Protein AF-A0A3A8FU60-F1 (afdb_monomer_lite)

Radius of gyration: 32.2 Å; chains: 1; bounding box: 63×32×120 Å

Foldseek 3Di:
DPPVVVVVVVVVVVVVVVVVVVVCVVVVVVVVVVVVVVVVVVVLLVLVLVLLVQLLVLLVVLVVLLVVQLVVLLVCCVPPNPPDPVNVVVNVVSVVVSLVVLVVSLVSLVCSCVVSVPSCPPPHPLSVVSVVLSVLSVVLSVLLVVLVVLLCCCPPVDPPDPDPNVLSNLLSVCLSHNDPVSLVVNCVNPVPDSVVSVCPHVCSNVVSSVVSSVSSVVVSCVSVVD

Organism: NCBI:txid2136182

Sequence (226 aa):
SYINDISNSTSTRTDIIYIFTAVAGISAPISVLLGLNEWKKQHFITLKIQAIDNLKKTLIEQLDLLNDFWLEDNTALLTGGVNNFDYKIKFNQRYEMLVDRFESLRNKLKNILECEGFYFGIDSQDLKDLYKYHDDTYEVIVELDKAKDNLKNFLWNDFKVVGSNKNQYYQSLYFISPNGFLFQKLKEQRGINSEELKKQKQLKIVSKIQVFYNFLNNKLNEIYVN

Structure (mmCIF, N/CA/C/O backbone):
data_AF-A0A3A8FU60-F1
#
_entry.id   AF-A0A3A8FU60-F1
#
loop_
_atom_site.group_PDB
_atom_site.id
_atom_site.type_symbol
_atom_site.label_atom_id
_atom_site.label_alt_id
_atom_site.label_comp_id
_atom_site.label_asym_id
_atom_site.label_entity_id
_atom_site.label_seq_id
_atom_site.pdbx_PDB_ins_code
_atom_site.Cartn_x
_atom_site.Cartn_y
_atom_site.Cartn_z
_atom_site.occupancy
_atom_site.B_iso_or_equiv
_atom_site.auth_seq_id
_atom_site.auth_comp_id
_atom_site.auth_asym_id
_atom_site.auth_atom_id
_atom_site.pdbx_PDB_model_num
ATOM 1 N N . SER A 1 1 ? -37.308 2.338 83.181 1.00 47.94 1 SER A N 1
ATOM 2 C CA . SER A 1 1 ? -37.376 2.790 81.775 1.00 47.94 1 SER A CA 1
ATOM 3 C C . SER A 1 1 ? -36.254 2.250 80.879 1.00 47.94 1 SER A C 1
ATOM 5 O O . SER A 1 1 ? -36.384 2.378 79.676 1.00 47.94 1 SER A O 1
ATOM 7 N N . TYR A 1 2 ? -35.214 1.571 81.389 1.00 47.34 2 TYR A N 1
ATOM 8 C CA . TYR A 1 2 ? -34.022 1.183 80.604 1.00 47.34 2 TYR A CA 1
ATOM 9 C C . TYR A 1 2 ? -34.164 0.021 79.594 1.00 47.34 2 TYR A C 1
ATOM 11 O O . TYR A 1 2 ? -33.233 -0.238 78.840 1.00 47.34 2 TYR A O 1
ATOM 19 N N . ILE A 1 3 ? -35.292 -0.698 79.566 1.00 49.75 3 ILE A N 1
ATOM 20 C CA . ILE A 1 3 ? -35.455 -1.889 78.705 1.00 49.75 3 ILE A CA 1
ATOM 21 C C . ILE A 1 3 ? -35.994 -1.522 77.307 1.00 49.75 3 ILE A C 1
ATOM 23 O O . ILE A 1 3 ? -35.702 -2.216 76.336 1.00 49.75 3 ILE A O 1
ATOM 27 N N . ASN A 1 4 ? -36.690 -0.387 77.162 1.00 48.88 4 ASN A N 1
ATOM 28 C CA . ASN A 1 4 ? -37.246 0.027 75.868 1.00 48.88 4 ASN A CA 1
ATOM 29 C C . ASN A 1 4 ? -36.189 0.621 74.915 1.00 48.88 4 ASN A C 1
ATOM 31 O O . ASN A 1 4 ? -36.282 0.400 73.708 1.00 48.88 4 ASN A O 1
ATOM 35 N N . ASP A 1 5 ? -35.142 1.273 75.429 1.00 49.06 5 ASP A N 1
ATOM 36 C CA . ASP A 1 5 ? -34.122 1.929 74.591 1.00 49.06 5 ASP A CA 1
ATOM 37 C C . ASP A 1 5 ? -33.150 0.938 73.921 1.00 49.06 5 ASP A C 1
ATOM 39 O O . ASP A 1 5 ? -32.715 1.158 72.790 1.00 49.06 5 ASP A O 1
ATOM 43 N N . ILE A 1 6 ? -32.866 -0.200 74.566 1.00 49.62 6 ILE A N 1
ATOM 44 C CA . ILE A 1 6 ? -31.964 -1.239 74.032 1.00 49.62 6 ILE A CA 1
ATOM 45 C C . ILE A 1 6 ? -32.625 -1.997 72.869 1.00 49.62 6 ILE A C 1
ATOM 47 O O . ILE A 1 6 ? -31.956 -2.334 71.887 1.00 49.62 6 ILE A O 1
ATOM 51 N N . SER A 1 7 ? -33.943 -2.226 72.950 1.00 50.47 7 SER A N 1
ATOM 52 C CA . SER A 1 7 ? -34.714 -2.904 71.896 1.00 50.47 7 SER A CA 1
ATOM 53 C C . SER A 1 7 ? -34.841 -2.054 70.624 1.00 50.47 7 SER A C 1
ATOM 55 O O . SER A 1 7 ? -34.661 -2.558 69.513 1.00 50.47 7 SER A O 1
ATOM 57 N N . ASN A 1 8 ? -35.032 -0.738 70.779 1.00 53.50 8 ASN A N 1
ATOM 58 C CA . ASN A 1 8 ? -35.093 0.196 69.657 1.00 53.50 8 ASN A CA 1
ATOM 59 C C . ASN A 1 8 ? -33.728 0.373 68.979 1.00 53.50 8 ASN A C 1
ATOM 61 O O . ASN A 1 8 ? -33.677 0.482 67.753 1.00 53.50 8 ASN A O 1
ATOM 65 N N . SER A 1 9 ? -32.618 0.352 69.732 1.00 56.88 9 SER A N 1
ATOM 66 C CA . SER A 1 9 ? -31.270 0.510 69.161 1.00 56.88 9 SER A CA 1
ATOM 67 C C . SER A 1 9 ? -30.790 -0.710 68.370 1.00 56.88 9 SER A C 1
ATOM 69 O O . SER A 1 9 ? -29.981 -0.571 67.454 1.00 56.88 9 SER A O 1
ATOM 71 N N . THR A 1 10 ? -31.241 -1.917 68.736 1.00 59.56 10 THR A N 1
ATOM 72 C CA . THR A 1 10 ? -30.922 -3.139 67.975 1.00 59.56 10 THR A CA 1
ATOM 73 C C . THR A 1 10 ? -31.746 -3.211 66.698 1.00 59.56 10 THR A C 1
ATOM 75 O O . THR A 1 10 ? -31.164 -3.413 65.639 1.00 59.56 10 THR A O 1
ATOM 78 N N . SER A 1 11 ? -33.053 -2.939 66.782 1.00 58.75 11 SER A N 1
ATOM 79 C CA . SER A 1 11 ? -33.954 -2.869 65.622 1.00 58.75 11 SER A CA 1
ATOM 80 C C . SER A 1 11 ? -33.460 -1.872 64.560 1.00 58.75 11 SER A C 1
ATOM 82 O O . SER A 1 11 ? -33.207 -2.246 63.417 1.00 58.75 11 SER A O 1
ATOM 84 N N . THR A 1 12 ? -33.156 -0.631 64.964 1.00 62.75 12 THR A N 1
ATOM 85 C CA . THR A 1 12 ? -32.626 0.396 64.044 1.00 62.75 12 THR A CA 1
ATOM 86 C C . THR A 1 12 ? -31.255 0.049 63.458 1.00 62.75 12 THR A C 1
ATOM 88 O O . THR A 1 12 ? -31.005 0.339 62.289 1.00 62.75 12 THR A O 1
ATOM 91 N N . ARG A 1 13 ? -30.354 -0.597 64.213 1.00 62.38 13 ARG A N 1
ATOM 92 C CA . ARG A 1 13 ? -29.072 -1.083 63.663 1.00 62.38 13 ARG A CA 1
ATOM 93 C C . ARG A 1 13 ? -29.273 -2.180 62.621 1.00 62.38 13 ARG A C 1
ATOM 95 O O . ARG A 1 13 ? -28.590 -2.162 61.599 1.00 62.38 13 ARG A O 1
ATOM 102 N N . THR A 1 14 ? -30.175 -3.122 62.876 1.00 69.88 14 THR A N 1
ATOM 103 C CA . THR A 1 14 ? -30.466 -4.220 61.952 1.00 69.88 14 THR A CA 1
ATOM 104 C C . THR A 1 14 ? -31.110 -3.697 60.668 1.00 69.88 14 THR A C 1
ATOM 106 O O . THR A 1 14 ? -30.662 -4.074 59.587 1.00 69.88 14 THR A O 1
ATOM 109 N N . ASP A 1 15 ? -32.046 -2.752 60.760 1.00 70.69 15 ASP A N 1
ATOM 110 C CA . ASP A 1 15 ? -32.687 -2.125 59.595 1.00 70.69 15 ASP A CA 1
ATOM 111 C C . ASP A 1 15 ? -31.692 -1.339 58.729 1.00 70.69 15 ASP A C 1
ATOM 113 O O . ASP A 1 15 ? -31.687 -1.471 57.504 1.00 70.69 15 ASP A O 1
ATOM 117 N N . ILE A 1 16 ? -30.783 -0.577 59.349 1.00 72.94 16 ILE A N 1
ATOM 118 C CA . ILE A 1 16 ? -29.730 0.153 58.627 1.00 72.94 16 ILE A CA 1
ATOM 119 C C . ILE A 1 16 ? -28.799 -0.822 57.893 1.00 72.94 16 ILE A C 1
ATOM 121 O O . ILE A 1 16 ? -28.486 -0.606 56.721 1.00 72.94 16 ILE A O 1
ATOM 125 N N . ILE A 1 17 ? -28.383 -1.915 58.545 1.00 77.00 17 ILE A N 1
ATOM 126 C CA . ILE A 1 17 ? -27.553 -2.948 57.909 1.00 77.00 17 ILE A CA 1
ATOM 127 C C . ILE A 1 17 ? -28.299 -3.574 56.727 1.00 77.00 17 ILE A C 1
ATOM 129 O O . ILE A 1 17 ? -27.710 -3.703 55.656 1.00 77.00 17 ILE A O 1
ATOM 133 N N . TYR A 1 18 ? -29.585 -3.904 56.865 1.00 76.94 18 TYR A N 1
ATOM 134 C CA . TYR A 1 18 ? -30.381 -4.450 55.761 1.00 76.94 18 TYR A CA 1
ATOM 135 C C . TYR A 1 18 ? -30.489 -3.485 54.578 1.00 76.94 18 TYR A C 1
ATOM 137 O O . TYR A 1 18 ? -30.317 -3.916 53.438 1.00 76.94 18 TYR A O 1
ATOM 145 N N . ILE A 1 19 ? -30.688 -2.187 54.829 1.00 76.69 19 ILE A N 1
ATOM 146 C CA . ILE A 1 19 ? -30.726 -1.161 53.777 1.00 76.69 19 ILE A CA 1
ATOM 147 C C . ILE A 1 19 ? -29.378 -1.088 53.047 1.00 76.69 19 ILE A C 1
ATOM 149 O O . ILE A 1 19 ? -29.347 -1.157 51.818 1.00 76.69 19 ILE A O 1
ATOM 153 N N . PHE A 1 20 ? -28.255 -1.020 53.769 1.00 76.38 20 PHE A N 1
ATOM 154 C CA . PHE A 1 20 ? -26.928 -0.993 53.141 1.00 76.38 20 PHE A CA 1
ATOM 155 C C . PHE A 1 20 ? -26.607 -2.285 52.386 1.00 76.38 20 PHE A C 1
ATOM 157 O O . PHE A 1 20 ? -26.046 -2.227 51.294 1.00 76.38 20 PHE A O 1
ATOM 164 N N . THR A 1 21 ? -26.995 -3.441 52.924 1.00 77.88 21 THR A N 1
ATOM 165 C CA . THR A 1 21 ? -26.763 -4.740 52.276 1.00 77.88 21 THR A CA 1
ATOM 166 C C . THR A 1 21 ? -27.619 -4.885 51.016 1.00 77.88 21 THR A C 1
ATOM 168 O O . THR A 1 21 ? -27.133 -5.384 50.006 1.00 77.88 21 THR A O 1
ATOM 171 N N . ALA A 1 22 ? -28.859 -4.385 51.028 1.00 75.00 22 ALA A N 1
ATOM 172 C CA . ALA A 1 22 ? -29.730 -4.351 49.855 1.00 75.00 22 ALA A CA 1
ATOM 173 C C . ALA A 1 22 ? -29.196 -3.399 48.770 1.00 75.00 22 ALA A C 1
ATOM 175 O O . ALA A 1 22 ? -29.131 -3.773 47.599 1.00 75.00 22 ALA A O 1
ATOM 176 N N . VAL A 1 23 ? -28.738 -2.200 49.148 1.00 78.38 23 VAL A N 1
ATOM 177 C CA . VAL A 1 23 ? -28.117 -1.243 48.214 1.00 78.38 23 VAL A CA 1
ATOM 178 C C . VAL A 1 23 ? -26.806 -1.801 47.645 1.00 78.38 23 VAL A C 1
ATOM 180 O O . VAL A 1 23 ? -26.575 -1.706 46.439 1.00 78.38 23 VAL A O 1
ATOM 183 N N . ALA A 1 24 ? -25.965 -2.437 48.464 1.00 71.56 24 ALA A N 1
ATOM 184 C CA . ALA A 1 24 ? -24.739 -3.104 48.016 1.00 71.56 24 ALA A CA 1
ATOM 185 C C . ALA A 1 24 ? -25.038 -4.296 47.087 1.00 71.56 24 ALA A C 1
ATOM 187 O O . ALA A 1 24 ? -24.403 -4.446 46.044 1.00 71.56 24 ALA A O 1
ATOM 188 N N . GLY A 1 25 ? -26.054 -5.097 47.420 1.00 78.00 25 GLY A N 1
ATOM 189 C CA . GLY A 1 25 ? -26.507 -6.235 46.620 1.00 78.00 25 GLY A CA 1
ATOM 190 C C . GLY A 1 25 ? -27.041 -5.845 45.240 1.00 78.00 25 GLY A C 1
ATOM 191 O O . GLY A 1 25 ? -26.881 -6.613 44.297 1.00 78.00 25 GLY A O 1
ATOM 192 N N . ILE A 1 26 ? -27.617 -4.646 45.093 1.00 77.38 26 ILE A N 1
ATOM 193 C CA . ILE A 1 26 ? -28.087 -4.112 43.802 1.00 77.38 26 ILE A CA 1
ATOM 194 C C . ILE A 1 26 ? -26.959 -3.390 43.044 1.00 77.38 26 ILE A C 1
ATOM 196 O O . ILE A 1 26 ? -26.823 -3.547 41.831 1.00 77.38 26 ILE A O 1
ATOM 200 N N . SER A 1 27 ? -26.127 -2.611 43.739 1.00 76.19 27 SER A N 1
ATOM 201 C CA . SER A 1 27 ? -25.067 -1.805 43.115 1.00 76.19 27 SER A CA 1
ATOM 202 C C . SER A 1 27 ? -23.871 -2.625 42.628 1.00 76.19 27 SER A C 1
ATOM 204 O O . SER A 1 27 ? -23.271 -2.265 41.611 1.00 76.19 27 SER A O 1
ATOM 206 N N . ALA A 1 28 ? -23.535 -3.741 43.284 1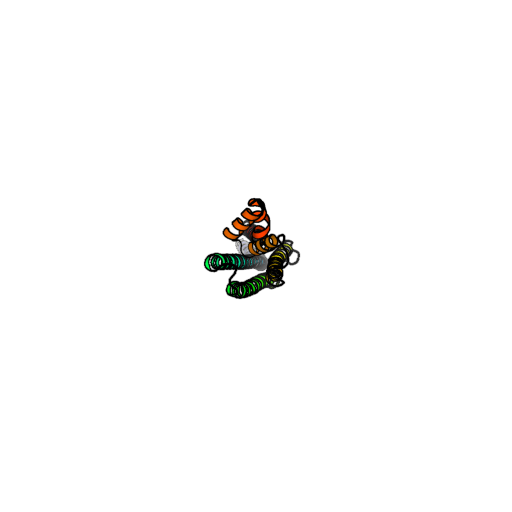.00 77.56 28 ALA A N 1
ATOM 207 C CA . ALA A 1 28 ? -22.415 -4.586 42.871 1.00 77.56 28 ALA A CA 1
ATOM 208 C C . ALA A 1 28 ? -22.629 -5.237 41.482 1.00 77.56 28 ALA A C 1
ATOM 210 O O . ALA A 1 28 ? -21.762 -5.060 40.622 1.00 77.56 28 ALA A O 1
ATOM 211 N N . PRO A 1 29 ? -23.770 -5.893 41.176 1.00 79.19 29 PRO A N 1
ATOM 212 C CA . PRO A 1 29 ? -24.048 -6.411 39.833 1.00 79.19 29 PRO A CA 1
ATOM 213 C C . PRO A 1 29 ? -24.069 -5.322 38.752 1.00 79.19 29 PRO A C 1
ATOM 215 O O . PRO A 1 29 ? -23.524 -5.523 37.668 1.00 79.19 29 PRO A O 1
ATOM 218 N N . ILE A 1 30 ? -24.646 -4.151 39.050 1.00 80.50 30 ILE A N 1
ATOM 219 C CA . ILE A 1 30 ? -24.677 -3.009 38.121 1.00 80.50 30 ILE A CA 1
ATOM 220 C C . ILE A 1 30 ? -23.253 -2.533 37.813 1.00 80.50 30 ILE A C 1
ATOM 222 O O . ILE A 1 30 ? -22.910 -2.319 36.651 1.00 80.50 30 ILE A O 1
ATOM 226 N N . SER A 1 31 ? -22.399 -2.427 38.832 1.00 79.62 31 SER A N 1
ATOM 227 C CA . SER A 1 31 ? -21.001 -2.012 38.669 1.00 79.62 31 SER A CA 1
ATOM 228 C C . SER A 1 31 ? -20.195 -3.012 37.836 1.00 79.62 31 SER A C 1
ATOM 230 O O . SER A 1 31 ? -19.410 -2.602 36.983 1.00 79.62 31 SER A O 1
ATOM 232 N N . VAL A 1 32 ? -20.428 -4.318 38.015 1.00 82.44 32 VAL A N 1
ATOM 233 C CA . VAL A 1 32 ? -19.816 -5.368 37.179 1.00 82.44 32 VAL A CA 1
ATOM 234 C C . VAL A 1 32 ? -20.258 -5.237 35.720 1.00 82.44 32 VAL A C 1
ATOM 236 O O . VAL A 1 32 ? -19.421 -5.306 34.823 1.00 82.44 32 VAL A O 1
ATOM 239 N N . LEU A 1 33 ? -21.546 -4.999 35.459 1.00 84.69 33 LEU A N 1
ATOM 240 C CA . LEU A 1 33 ? -22.057 -4.810 34.096 1.00 84.69 33 LEU A CA 1
ATOM 241 C C . LEU A 1 33 ? -21.472 -3.562 33.422 1.00 84.69 33 LEU A C 1
ATOM 243 O O . LEU A 1 33 ? -21.079 -3.625 32.256 1.00 84.69 33 LEU A O 1
ATOM 247 N N . LEU A 1 34 ? -21.371 -2.449 34.153 1.00 84.38 34 LEU A N 1
ATOM 248 C CA . LEU A 1 34 ? -20.740 -1.223 33.657 1.00 84.38 34 LEU A CA 1
ATOM 249 C C . LEU A 1 34 ? -19.248 -1.437 33.375 1.00 84.38 34 LEU A C 1
ATOM 251 O O . LEU A 1 34 ? -18.777 -1.058 32.304 1.00 84.38 34 LEU A O 1
ATOM 255 N N . GLY A 1 35 ? -18.528 -2.105 34.280 1.00 82.69 35 GLY A N 1
ATOM 256 C CA . GLY A 1 35 ? -17.115 -2.439 34.097 1.00 82.69 35 GLY A CA 1
ATOM 257 C C . GLY A 1 35 ? -16.873 -3.348 32.890 1.00 82.69 35 GLY A C 1
ATOM 258 O O . GLY A 1 35 ? -15.970 -3.090 32.098 1.00 82.69 35 GLY A O 1
ATOM 259 N N . LEU A 1 36 ? -17.719 -4.364 32.688 1.00 84.00 36 LEU A N 1
ATOM 260 C CA . LEU A 1 36 ? -17.657 -5.232 31.507 1.00 84.00 36 LEU A CA 1
ATOM 261 C C . LEU A 1 36 ? -17.939 -4.466 30.211 1.00 84.00 36 LEU A C 1
ATOM 263 O O . LEU A 1 36 ? -17.298 -4.731 29.194 1.00 84.00 36 LEU A O 1
ATOM 267 N N . ASN A 1 37 ? -18.892 -3.533 30.229 1.00 84.94 37 ASN A N 1
ATOM 268 C CA . ASN A 1 37 ? -19.194 -2.701 29.068 1.00 84.94 37 ASN A CA 1
ATOM 269 C C . ASN A 1 37 ? -18.011 -1.791 28.711 1.00 84.94 37 ASN A C 1
ATOM 271 O O . ASN A 1 37 ? -17.629 -1.701 27.546 1.00 84.94 37 ASN A O 1
ATOM 275 N N . GLU A 1 38 ? -17.400 -1.159 29.709 1.00 85.06 38 GLU A N 1
ATOM 276 C CA . GLU A 1 38 ? -16.270 -0.258 29.496 1.00 85.06 38 GLU A CA 1
ATOM 277 C C . GLU A 1 38 ? -15.015 -1.012 29.040 1.00 85.06 38 GLU A C 1
ATOM 279 O O . GLU A 1 38 ? -14.364 -0.605 28.078 1.00 85.06 38 GLU A O 1
ATOM 284 N N . TRP A 1 39 ? -14.746 -2.181 29.632 1.00 85.50 39 TRP A N 1
ATOM 285 C CA . TRP A 1 39 ? -13.681 -3.076 29.178 1.00 85.50 39 TRP A CA 1
ATOM 286 C C . TRP A 1 39 ? -13.869 -3.493 27.716 1.00 85.50 39 TRP A C 1
ATOM 288 O O . TRP A 1 39 ? -12.924 -3.429 26.929 1.00 85.50 39 TRP A O 1
ATOM 298 N N . LYS A 1 40 ? -15.097 -3.862 27.321 1.00 85.25 40 LYS A N 1
ATOM 299 C CA . LYS A 1 40 ? -15.402 -4.193 25.923 1.00 85.25 40 LYS A CA 1
ATOM 300 C C . LYS A 1 40 ? -15.074 -3.023 25.000 1.00 85.25 40 LYS A C 1
ATOM 302 O O . LYS A 1 40 ? -14.364 -3.226 24.021 1.00 85.25 40 LYS A O 1
ATOM 307 N N . LYS A 1 41 ? -15.534 -1.807 25.311 1.00 85.56 41 LYS A N 1
ATOM 308 C CA . LYS A 1 41 ? -15.245 -0.617 24.489 1.00 85.56 41 LYS A CA 1
ATOM 309 C C . LYS A 1 41 ? -13.744 -0.369 24.343 1.00 85.56 41 LYS A C 1
ATOM 311 O O . LYS A 1 41 ? -13.270 -0.194 23.224 1.00 85.56 41 LYS A O 1
ATOM 316 N N . GLN A 1 42 ? -12.996 -0.410 25.445 1.00 85.25 42 GLN A N 1
ATOM 317 C CA . GLN A 1 42 ? -11.541 -0.225 25.431 1.00 85.25 42 GLN A CA 1
ATOM 318 C C . GLN A 1 42 ? -10.837 -1.287 24.580 1.00 85.25 42 GLN A C 1
ATOM 320 O O . GLN A 1 42 ? -9.922 -0.974 23.815 1.00 85.25 42 GLN A O 1
ATOM 325 N N . HIS A 1 43 ? -11.290 -2.538 24.666 1.00 86.81 43 HIS A N 1
ATOM 326 C CA . HIS A 1 43 ? -10.757 -3.624 23.853 1.00 86.81 43 HIS A CA 1
ATOM 327 C C . HIS A 1 43 ? -11.016 -3.396 22.355 1.00 86.81 43 HIS A C 1
ATOM 329 O O . HIS A 1 43 ? -10.085 -3.494 21.558 1.00 86.81 43 HIS A O 1
ATOM 335 N N . PHE A 1 44 ? -12.237 -3.001 21.976 1.00 85.50 44 PHE A N 1
ATOM 336 C CA . PHE A 1 44 ? -12.580 -2.654 20.590 1.00 85.50 44 PHE A CA 1
ATOM 337 C C . PHE A 1 44 ? -11.733 -1.496 20.046 1.00 85.50 44 PHE A C 1
ATOM 339 O O . PHE A 1 44 ? -11.221 -1.584 18.931 1.00 85.50 44 PHE A O 1
ATOM 346 N N . ILE A 1 45 ? -11.540 -0.437 20.838 1.00 86.44 45 ILE A N 1
ATOM 347 C CA . ILE A 1 45 ? -10.694 0.707 20.465 1.00 86.44 45 ILE A CA 1
ATOM 348 C C . ILE A 1 45 ? -9.249 0.253 20.235 1.00 86.44 45 ILE A C 1
ATOM 350 O O . ILE A 1 45 ? -8.647 0.592 19.218 1.00 86.44 45 ILE A O 1
ATOM 354 N N . THR A 1 46 ? -8.713 -0.567 21.141 1.00 88.38 46 THR A N 1
ATOM 355 C CA . THR A 1 46 ? -7.344 -1.092 21.041 1.00 88.38 46 THR A CA 1
ATOM 356 C C . THR A 1 46 ? -7.144 -1.891 19.754 1.00 88.38 46 THR A C 1
ATOM 358 O O . THR A 1 46 ? -6.146 -1.710 19.058 1.00 88.38 46 THR A O 1
ATOM 361 N N . LEU A 1 47 ? -8.105 -2.745 19.404 1.00 89.31 47 LEU A N 1
ATOM 362 C CA . LEU A 1 47 ? -8.040 -3.557 18.190 1.00 89.31 47 LEU A CA 1
ATOM 363 C C . LEU A 1 47 ? -8.178 -2.708 16.919 1.00 89.31 47 LEU A C 1
ATOM 365 O O . LEU A 1 47 ? -7.460 -2.947 15.950 1.00 89.31 47 LEU A O 1
ATOM 369 N N . LYS A 1 48 ? -9.016 -1.661 16.937 1.00 89.44 48 LYS A N 1
ATOM 370 C CA . LYS A 1 48 ? -9.110 -0.691 15.831 1.00 89.44 48 LYS A CA 1
ATOM 371 C C . LYS A 1 48 ? -7.773 0.023 15.595 1.00 89.44 48 LYS A C 1
ATOM 373 O O . LYS A 1 48 ? -7.348 0.150 14.450 1.00 89.44 48 LYS A O 1
ATOM 378 N N . ILE A 1 49 ? -7.096 0.452 16.663 1.00 90.00 49 ILE A N 1
ATOM 379 C CA . ILE A 1 49 ? -5.761 1.069 16.583 1.00 90.00 49 ILE A CA 1
ATOM 380 C C . ILE A 1 49 ? -4.758 0.092 15.957 1.00 90.00 49 ILE A C 1
ATOM 382 O O . ILE A 1 49 ? -4.067 0.453 15.005 1.00 90.00 49 ILE A O 1
ATOM 386 N N . GLN A 1 50 ? -4.719 -1.153 16.442 1.00 91.06 50 GLN A N 1
ATOM 387 C CA . GLN A 1 50 ? -3.817 -2.185 15.920 1.00 91.06 50 GLN A CA 1
ATOM 388 C C . GLN A 1 50 ? -4.041 -2.451 14.425 1.00 91.06 50 GLN A C 1
ATOM 390 O O . GLN A 1 50 ? -3.072 -2.510 13.666 1.00 91.06 50 GLN A O 1
ATOM 395 N N . ALA A 1 51 ? -5.300 -2.544 13.990 1.00 91.31 51 ALA A N 1
ATOM 396 C CA . ALA A 1 51 ? -5.642 -2.725 12.582 1.00 91.31 51 ALA A CA 1
ATOM 397 C C . ALA A 1 51 ? -5.146 -1.548 11.723 1.00 91.31 51 ALA A C 1
ATOM 399 O O . ALA A 1 51 ? -4.521 -1.757 10.681 1.00 91.31 51 ALA A O 1
ATOM 400 N N . ILE A 1 52 ? -5.353 -0.303 12.173 1.00 92.00 52 ILE A N 1
ATOM 401 C CA . ILE A 1 52 ? -4.874 0.887 11.453 1.00 92.00 52 ILE A CA 1
ATOM 402 C C . ILE A 1 52 ? -3.340 0.907 11.360 1.00 92.00 52 ILE A C 1
ATOM 404 O O . ILE A 1 52 ? -2.792 1.197 10.293 1.00 92.00 52 ILE A O 1
ATOM 408 N N . ASP A 1 53 ? -2.632 0.558 12.433 1.00 92.50 53 ASP A N 1
ATOM 409 C CA . ASP A 1 53 ? -1.168 0.486 12.418 1.00 92.50 53 ASP A CA 1
ATOM 410 C C . ASP A 1 53 ? -0.641 -0.605 11.474 1.00 92.50 53 ASP A C 1
ATOM 412 O O . ASP A 1 53 ? 0.351 -0.389 10.771 1.00 92.50 53 ASP A O 1
ATOM 416 N N . ASN A 1 54 ? -1.314 -1.755 11.396 1.00 92.81 54 ASN A N 1
ATOM 417 C CA . ASN A 1 54 ? -0.964 -2.821 10.454 1.00 92.81 54 ASN A CA 1
ATOM 418 C C . ASN A 1 54 ? -1.181 -2.393 8.992 1.00 92.81 54 ASN A C 1
ATOM 420 O O . ASN A 1 54 ? -0.324 -2.659 8.139 1.00 92.81 54 ASN A O 1
ATOM 424 N N . LEU A 1 55 ? -2.273 -1.673 8.701 1.00 93.88 55 LEU A N 1
ATOM 425 C CA . LEU A 1 55 ? -2.508 -1.075 7.380 1.00 93.88 55 LEU A CA 1
ATOM 426 C C . LEU A 1 55 ? -1.389 -0.087 7.024 1.00 93.88 55 LEU A C 1
ATOM 428 O O . LEU A 1 55 ? -0.823 -0.164 5.933 1.00 93.88 55 LEU A O 1
ATOM 432 N N . LYS A 1 56 ? -1.004 0.789 7.961 1.00 93.12 56 LYS A N 1
ATOM 433 C CA . LYS A 1 56 ? 0.088 1.757 7.760 1.00 93.12 56 LYS A CA 1
ATOM 434 C C . LYS A 1 56 ? 1.416 1.080 7.448 1.00 93.12 56 LYS A C 1
ATOM 436 O O . LYS A 1 56 ? 2.076 1.478 6.494 1.00 93.12 56 LYS A O 1
ATOM 441 N N . LYS A 1 57 ? 1.802 0.060 8.221 1.00 94.44 57 LYS A N 1
ATOM 442 C CA . LYS A 1 57 ? 3.038 -0.703 7.973 1.00 94.44 57 LYS A CA 1
ATOM 443 C C . LYS A 1 57 ? 3.043 -1.315 6.575 1.00 94.44 57 LYS A C 1
ATOM 445 O O . LYS A 1 57 ? 4.017 -1.164 5.850 1.00 94.44 57 LYS A O 1
ATOM 450 N N . THR A 1 58 ? 1.927 -1.919 6.174 1.00 94.62 58 THR A N 1
ATOM 451 C CA . THR A 1 58 ? 1.798 -2.543 4.851 1.00 94.62 58 THR A CA 1
ATOM 452 C C . THR A 1 58 ? 1.900 -1.516 3.713 1.00 94.62 58 THR A C 1
ATOM 454 O O . THR A 1 58 ? 2.523 -1.794 2.692 1.00 94.62 58 THR A O 1
ATOM 457 N N . LEU A 1 59 ? 1.345 -0.309 3.884 1.00 92.75 59 LEU A N 1
ATOM 458 C CA . LEU A 1 59 ? 1.493 0.782 2.908 1.00 92.75 59 LEU A CA 1
ATOM 459 C C . LEU A 1 59 ? 2.930 1.313 2.822 1.00 92.75 59 LEU A C 1
ATOM 461 O O . LEU A 1 59 ? 3.391 1.650 1.733 1.00 92.75 59 LEU A O 1
ATOM 465 N N . ILE A 1 60 ? 3.642 1.380 3.949 1.00 91.44 60 ILE A N 1
ATOM 466 C CA . ILE A 1 60 ? 5.064 1.752 3.965 1.00 91.44 60 ILE A CA 1
ATOM 467 C C . ILE A 1 60 ? 5.885 0.692 3.220 1.00 91.44 60 ILE A C 1
ATOM 469 O O . ILE A 1 60 ? 6.659 1.053 2.341 1.00 91.44 60 ILE A O 1
ATOM 473 N N . GLU A 1 61 ? 5.636 -0.601 3.465 1.00 94.25 61 GLU A N 1
ATOM 474 C CA . GLU A 1 61 ? 6.277 -1.698 2.719 1.00 94.25 61 GLU A CA 1
ATOM 475 C C . GLU A 1 61 ? 6.042 -1.580 1.199 1.00 94.25 61 GLU A C 1
ATOM 477 O O . GLU A 1 61 ? 6.953 -1.831 0.412 1.00 94.25 61 GLU A O 1
ATOM 482 N N . GLN A 1 62 ? 4.841 -1.171 0.767 1.00 91.25 62 GLN A N 1
ATOM 483 C CA . GLN A 1 62 ? 4.546 -0.931 -0.653 1.00 91.25 62 GLN A CA 1
ATOM 484 C C . GLN A 1 62 ? 5.361 0.232 -1.230 1.00 91.25 62 GLN A C 1
ATOM 486 O O . GLN A 1 62 ? 5.840 0.146 -2.363 1.00 91.25 62 GLN A O 1
ATOM 491 N N . LEU A 1 63 ? 5.507 1.321 -0.473 1.00 88.88 63 LEU A N 1
ATOM 492 C CA . LEU A 1 63 ? 6.272 2.490 -0.898 1.00 88.88 63 LEU A CA 1
ATOM 493 C C . LEU A 1 63 ? 7.771 2.179 -0.988 1.00 88.88 63 LEU A C 1
ATOM 495 O O . LEU A 1 63 ? 8.407 2.539 -1.979 1.00 88.88 63 LEU A O 1
ATOM 499 N N . ASP A 1 64 ? 8.316 1.487 0.010 1.00 90.12 64 ASP A N 1
ATOM 500 C CA . ASP A 1 64 ? 9.725 1.089 0.046 1.00 90.12 64 ASP A CA 1
ATOM 501 C C . ASP A 1 64 ? 10.056 0.148 -1.115 1.00 90.12 64 ASP A C 1
ATOM 503 O O . ASP A 1 64 ? 11.024 0.378 -1.837 1.00 90.12 64 ASP A O 1
ATOM 507 N N . LEU A 1 65 ? 9.182 -0.824 -1.395 1.00 90.88 65 LEU A N 1
ATOM 508 C CA . LEU A 1 65 ? 9.329 -1.727 -2.536 1.00 90.88 65 LEU A CA 1
ATOM 509 C C . LEU A 1 65 ? 9.393 -0.975 -3.882 1.00 90.88 65 LEU A C 1
ATOM 511 O O . LEU A 1 65 ? 10.198 -1.326 -4.748 1.00 90.88 65 LEU A O 1
ATOM 515 N N . LEU A 1 66 ? 8.559 0.055 -4.070 1.00 87.88 66 LEU A N 1
ATOM 516 C CA . LEU A 1 66 ? 8.599 0.895 -5.274 1.00 87.88 66 LEU A CA 1
ATOM 517 C C . LEU A 1 66 ? 9.896 1.711 -5.355 1.00 87.88 66 LEU A C 1
ATOM 519 O O . LEU A 1 66 ? 10.496 1.803 -6.427 1.00 87.88 66 LEU A O 1
ATOM 523 N N . ASN A 1 67 ? 10.335 2.287 -4.234 1.00 85.12 67 ASN A N 1
ATOM 524 C CA . ASN A 1 67 ? 11.564 3.076 -4.168 1.00 85.12 67 ASN A CA 1
ATOM 525 C C . ASN A 1 67 ? 12.804 2.231 -4.480 1.00 85.12 67 ASN A C 1
ATOM 527 O O . ASN A 1 67 ? 13.643 2.664 -5.274 1.00 85.12 67 ASN A O 1
ATOM 531 N N . ASP A 1 68 ? 12.895 1.030 -3.907 1.00 86.50 68 ASP A N 1
ATOM 532 C CA . ASP A 1 68 ? 13.990 0.087 -4.149 1.00 86.50 68 ASP A CA 1
ATOM 533 C C . ASP A 1 68 ? 14.054 -0.297 -5.627 1.00 86.50 68 ASP A C 1
ATOM 535 O O . ASP A 1 68 ? 15.110 -0.195 -6.258 1.00 86.50 68 ASP A O 1
ATOM 539 N N . PHE A 1 69 ? 12.906 -0.642 -6.218 1.00 86.88 69 PHE A N 1
ATOM 540 C CA . PHE A 1 69 ? 12.829 -0.962 -7.639 1.00 86.88 69 PHE A CA 1
ATOM 541 C C . PHE A 1 69 ? 13.295 0.208 -8.520 1.00 86.88 69 PHE A C 1
ATOM 543 O O . PHE A 1 69 ? 14.088 0.012 -9.444 1.00 86.88 69 PHE A O 1
ATOM 550 N N . TRP A 1 70 ? 12.847 1.434 -8.229 1.00 83.31 70 TRP A N 1
ATOM 551 C CA . TRP A 1 70 ? 13.281 2.627 -8.964 1.00 83.31 70 TRP A CA 1
ATOM 552 C C . TRP A 1 70 ? 14.778 2.886 -8.825 1.00 83.31 70 TRP A C 1
ATOM 554 O O . TRP A 1 70 ? 15.428 3.266 -9.800 1.00 83.31 70 TRP A O 1
ATOM 564 N N . LEU A 1 71 ? 15.341 2.694 -7.634 1.00 78.31 71 LEU A N 1
ATOM 565 C CA . LEU A 1 71 ? 16.763 2.898 -7.382 1.00 78.31 71 LEU A CA 1
ATOM 566 C C . LEU A 1 71 ? 17.621 1.865 -8.126 1.00 78.31 71 LEU A C 1
ATOM 568 O O . LEU A 1 71 ? 18.596 2.232 -8.794 1.00 78.31 71 LEU A O 1
ATOM 572 N N . GLU A 1 72 ? 17.240 0.590 -8.065 1.00 76.69 72 GLU A N 1
ATOM 573 C CA . GLU A 1 72 ? 17.911 -0.489 -8.791 1.00 76.69 72 GLU A CA 1
ATOM 574 C C . GLU A 1 72 ? 17.844 -0.289 -10.308 1.00 76.69 72 GLU A C 1
ATOM 576 O O . GLU A 1 72 ? 18.865 -0.404 -10.998 1.00 76.69 72 GLU A O 1
ATOM 581 N N . ASP A 1 73 ? 16.668 0.044 -10.845 1.00 76.56 73 ASP A N 1
ATOM 582 C CA . ASP A 1 73 ? 16.509 0.197 -12.289 1.00 76.56 73 ASP A CA 1
ATOM 583 C C . ASP A 1 73 ? 17.224 1.448 -12.815 1.00 76.56 73 ASP A C 1
ATOM 585 O O . ASP A 1 73 ? 17.914 1.390 -13.839 1.00 76.56 73 ASP A O 1
ATOM 589 N N . ASN A 1 74 ? 17.199 2.546 -12.053 1.00 70.06 74 ASN A N 1
ATOM 590 C CA . ASN A 1 74 ? 18.002 3.732 -12.343 1.00 70.06 74 ASN A CA 1
ATOM 591 C C . ASN A 1 74 ? 19.502 3.423 -12.377 1.00 70.06 74 ASN A C 1
ATOM 593 O O . ASN A 1 74 ? 20.208 3.903 -13.267 1.00 70.06 74 ASN A O 1
ATOM 597 N N . THR A 1 75 ? 19.983 2.597 -11.449 1.00 67.25 75 THR A N 1
ATOM 598 C CA . THR A 1 75 ? 21.386 2.171 -11.403 1.00 67.25 75 THR A CA 1
ATOM 599 C C . THR A 1 75 ? 21.739 1.317 -12.622 1.00 67.25 75 THR A C 1
ATOM 601 O O . THR A 1 75 ? 22.774 1.535 -13.256 1.00 67.25 75 THR A O 1
ATOM 604 N N . ALA A 1 76 ? 20.861 0.391 -13.013 1.00 71.50 76 ALA A N 1
ATOM 605 C CA . ALA A 1 76 ? 21.049 -0.451 -14.195 1.00 71.50 76 ALA A CA 1
ATOM 606 C C . ALA A 1 76 ? 21.077 0.370 -15.501 1.00 71.50 76 ALA A C 1
ATOM 608 O O . ALA A 1 76 ? 21.923 0.134 -16.369 1.00 71.50 76 ALA A O 1
ATOM 609 N N . LEU A 1 77 ? 20.204 1.374 -15.623 1.00 67.56 77 LEU A N 1
ATOM 610 C CA . LEU A 1 77 ? 20.164 2.284 -16.772 1.00 67.56 77 LEU A CA 1
ATOM 611 C C . LEU A 1 77 ? 21.447 3.113 -16.913 1.00 67.56 77 LEU A C 1
ATOM 613 O O . LEU A 1 77 ? 21.932 3.295 -18.031 1.00 67.56 77 LEU A O 1
ATOM 617 N N . LEU A 1 78 ? 22.002 3.592 -15.795 1.00 63.81 78 LEU A N 1
ATOM 618 C CA . LEU A 1 78 ? 23.228 4.397 -15.768 1.00 63.81 78 LEU A CA 1
ATOM 619 C C . LEU A 1 78 ? 24.495 3.576 -16.054 1.00 63.81 78 LEU A C 1
ATOM 621 O O . LEU A 1 78 ? 25.456 4.114 -16.597 1.00 63.81 78 LEU A O 1
ATOM 625 N N . THR A 1 79 ? 24.505 2.289 -15.696 1.00 63.66 79 THR A N 1
ATOM 626 C CA . THR A 1 79 ? 25.704 1.433 -15.759 1.00 63.66 79 THR A CA 1
ATOM 627 C C . THR A 1 79 ? 25.829 0.609 -17.042 1.00 63.66 79 THR A C 1
ATOM 629 O O . THR A 1 79 ? 26.948 0.287 -17.431 1.00 63.66 79 THR A O 1
ATOM 632 N N . GLY A 1 80 ? 24.723 0.266 -17.715 1.00 59.41 80 GLY A N 1
ATOM 633 C CA . GLY A 1 80 ? 24.744 -0.701 -18.828 1.00 59.41 80 GLY A CA 1
ATOM 634 C C . GLY A 1 80 ? 24.065 -0.272 -20.130 1.00 59.41 80 GLY A C 1
ATOM 635 O O . GLY A 1 80 ? 24.237 -0.948 -21.142 1.00 59.41 80 GLY A O 1
ATOM 636 N N . GLY A 1 81 ? 23.325 0.842 -20.133 1.00 55.25 81 GLY A N 1
ATOM 637 C CA . GLY A 1 81 ? 22.628 1.356 -21.312 1.00 55.25 81 GLY A CA 1
ATOM 638 C C . GLY A 1 81 ? 21.417 0.518 -21.763 1.00 55.25 81 GLY A C 1
ATOM 639 O O . GLY A 1 81 ? 21.413 -0.709 -21.762 1.00 55.25 81 GLY A O 1
ATOM 640 N N . VAL A 1 82 ? 20.379 1.214 -22.234 1.00 54.47 82 VAL A N 1
ATOM 641 C CA . VAL A 1 82 ? 19.083 0.673 -22.708 1.00 54.47 82 VAL A CA 1
ATOM 642 C C . VAL A 1 82 ? 19.215 -0.345 -23.861 1.00 54.47 82 VAL A C 1
ATOM 644 O O . VAL A 1 82 ? 18.299 -1.120 -24.116 1.00 54.47 82 VAL A O 1
ATOM 647 N N . ASN A 1 83 ? 20.356 -0.363 -24.557 1.00 54.09 83 ASN A N 1
ATOM 648 C CA . ASN A 1 83 ? 20.575 -1.159 -25.769 1.00 54.09 83 ASN A CA 1
ATOM 649 C C . ASN A 1 83 ? 21.120 -2.573 -25.509 1.00 54.09 83 ASN A C 1
ATOM 651 O O . ASN A 1 83 ? 21.374 -3.306 -26.464 1.00 54.09 83 ASN A O 1
ATOM 655 N N . ASN A 1 84 ? 21.323 -2.967 -24.250 1.00 61.00 84 ASN A N 1
ATOM 656 C CA . ASN A 1 84 ? 21.774 -4.316 -23.935 1.00 61.00 84 ASN A CA 1
ATOM 657 C C . ASN A 1 84 ? 20.574 -5.283 -23.876 1.00 61.00 84 ASN A C 1
ATOM 659 O O . ASN A 1 84 ? 19.643 -5.081 -23.097 1.00 61.00 84 ASN A O 1
ATOM 663 N N . PHE A 1 85 ? 20.602 -6.355 -24.674 1.00 60.81 85 PHE A N 1
ATOM 664 C CA . PHE A 1 85 ? 19.599 -7.430 -24.644 1.00 60.81 85 PHE A CA 1
ATOM 665 C C . PHE A 1 85 ? 19.414 -8.010 -23.227 1.00 60.81 85 PHE A C 1
ATOM 667 O O . PHE A 1 85 ? 18.289 -8.317 -22.821 1.00 60.81 85 PHE A O 1
ATOM 674 N N . ASP A 1 86 ? 20.486 -8.040 -22.430 1.00 68.38 86 ASP A N 1
ATOM 675 C CA . ASP A 1 86 ? 20.451 -8.473 -21.030 1.00 68.38 86 ASP A CA 1
ATOM 676 C C . ASP A 1 86 ? 19.650 -7.534 -20.125 1.00 68.38 86 ASP A C 1
ATOM 678 O O . ASP A 1 86 ? 19.016 -7.994 -19.172 1.00 68.38 86 ASP A O 1
ATOM 682 N N . TYR A 1 87 ? 19.647 -6.225 -20.404 1.00 69.56 87 TYR A N 1
ATOM 683 C CA . TYR A 1 87 ? 18.878 -5.263 -19.611 1.00 69.56 87 TYR A CA 1
ATOM 684 C C . TYR A 1 87 ? 17.382 -5.552 -19.729 1.00 69.56 87 TYR A C 1
ATOM 686 O O . TYR A 1 87 ? 16.685 -5.567 -18.719 1.00 69.56 87 TYR A O 1
ATOM 694 N N . LYS A 1 88 ? 16.895 -5.891 -20.928 1.00 69.94 88 LYS A N 1
ATOM 695 C CA . LYS A 1 88 ? 15.486 -6.246 -21.138 1.00 69.94 88 LYS A CA 1
ATOM 696 C C . LYS A 1 88 ? 15.068 -7.474 -20.329 1.00 69.94 88 LYS A C 1
ATOM 698 O O . LYS A 1 88 ? 14.013 -7.458 -19.695 1.00 69.94 88 LYS A O 1
ATOM 703 N N . ILE A 1 89 ? 15.853 -8.550 -20.382 1.00 74.62 89 ILE A N 1
ATOM 704 C CA . ILE A 1 89 ? 15.521 -9.790 -19.665 1.00 74.62 89 ILE A CA 1
ATOM 705 C C . ILE A 1 89 ? 15.484 -9.517 -18.159 1.00 74.62 89 ILE A C 1
ATOM 707 O O . ILE A 1 89 ? 14.501 -9.862 -17.501 1.00 74.62 89 ILE A O 1
ATOM 711 N N . LYS A 1 90 ? 16.503 -8.824 -17.639 1.00 78.25 90 LYS A N 1
ATOM 712 C CA . LYS A 1 90 ? 16.602 -8.475 -16.217 1.00 78.25 90 LYS A CA 1
ATOM 713 C C . LYS A 1 90 ? 15.499 -7.514 -15.770 1.00 78.25 90 LYS A C 1
ATOM 715 O O . LYS A 1 90 ? 14.927 -7.724 -14.707 1.00 78.25 90 LYS A O 1
ATOM 720 N N . PHE A 1 91 ? 15.163 -6.507 -16.577 1.00 80.31 91 PHE A N 1
ATOM 721 C CA . PHE A 1 91 ? 14.062 -5.582 -16.298 1.00 80.31 91 PHE A CA 1
ATOM 722 C C . PHE A 1 91 ? 12.735 -6.328 -16.170 1.00 80.31 91 PHE A C 1
ATOM 724 O O . PHE A 1 91 ? 12.048 -6.168 -15.168 1.00 80.31 91 PHE A O 1
ATOM 731 N N . ASN A 1 92 ? 12.403 -7.185 -17.144 1.00 80.19 92 ASN A N 1
ATOM 732 C CA . ASN A 1 92 ? 11.159 -7.952 -17.101 1.00 80.19 92 ASN A CA 1
ATOM 733 C C . ASN A 1 92 ? 11.094 -8.829 -15.847 1.00 80.19 92 ASN A C 1
ATOM 735 O O . ASN A 1 92 ? 10.091 -8.788 -15.151 1.00 80.19 92 ASN A O 1
ATOM 739 N N . GLN A 1 93 ? 12.161 -9.569 -15.531 1.00 84.00 93 GLN A N 1
ATOM 740 C CA . GLN A 1 93 ? 12.206 -10.416 -14.334 1.00 84.00 93 GLN A CA 1
ATOM 741 C C . GLN A 1 93 ? 11.989 -9.611 -13.048 1.00 84.00 93 GLN A C 1
ATOM 743 O O . GLN A 1 93 ? 11.134 -9.969 -12.242 1.00 84.00 93 GLN A O 1
ATOM 748 N N . ARG A 1 94 ? 12.719 -8.501 -12.874 1.00 84.88 94 ARG A N 1
ATOM 749 C CA . ARG A 1 94 ? 12.559 -7.626 -11.703 1.00 84.88 94 ARG A CA 1
ATOM 750 C C . ARG A 1 94 ? 11.159 -7.025 -11.625 1.00 84.88 94 ARG A C 1
ATOM 752 O O . ARG A 1 94 ? 10.608 -6.925 -10.537 1.00 84.88 94 ARG A O 1
ATOM 759 N N . TYR A 1 95 ? 10.592 -6.631 -12.762 1.00 87.00 95 TYR A N 1
ATOM 760 C CA . TYR A 1 95 ? 9.254 -6.060 -12.811 1.00 87.00 95 TYR A CA 1
ATOM 761 C C . TYR A 1 95 ? 8.184 -7.086 -12.412 1.00 87.00 95 TYR A C 1
ATOM 763 O O . TYR A 1 95 ? 7.311 -6.747 -11.621 1.00 87.00 95 TYR A O 1
ATOM 771 N N . GLU A 1 96 ? 8.235 -8.327 -12.920 1.00 88.69 96 GLU A N 1
ATOM 772 C CA . GLU A 1 96 ? 7.265 -9.356 -12.494 1.00 88.69 96 GLU A CA 1
ATOM 773 C C . GLU A 1 96 ? 7.357 -9.565 -10.973 1.00 88.69 96 GLU A C 1
ATOM 775 O O . GLU A 1 96 ? 6.346 -9.551 -10.278 1.00 88.69 96 GLU A O 1
ATOM 780 N N . MET A 1 97 ? 8.580 -9.631 -10.430 1.00 89.56 97 MET A N 1
ATOM 781 C CA . MET A 1 97 ? 8.791 -9.739 -8.983 1.00 89.56 97 MET A CA 1
ATOM 782 C C . MET A 1 97 ? 8.239 -8.540 -8.200 1.00 89.56 97 MET A C 1
ATOM 784 O O . MET A 1 97 ? 7.741 -8.723 -7.088 1.00 89.56 97 MET A O 1
ATOM 788 N N . LEU A 1 98 ? 8.344 -7.323 -8.745 1.00 90.44 98 LEU A N 1
ATOM 789 C CA . LEU A 1 98 ? 7.755 -6.122 -8.153 1.00 90.44 98 LEU A CA 1
ATOM 790 C C . LEU A 1 98 ? 6.233 -6.260 -8.066 1.00 90.44 98 LEU A C 1
ATOM 792 O O . LEU A 1 98 ? 5.677 -6.074 -6.985 1.00 90.44 98 LEU A O 1
ATOM 796 N N . VAL A 1 99 ? 5.577 -6.587 -9.182 1.00 89.81 99 VAL A N 1
ATOM 797 C CA . VAL A 1 99 ? 4.112 -6.697 -9.253 1.00 89.81 99 VAL A CA 1
ATOM 798 C C . VAL A 1 99 ? 3.598 -7.787 -8.323 1.00 89.81 99 VAL A C 1
ATOM 800 O O . VAL A 1 99 ? 2.704 -7.518 -7.521 1.00 89.81 99 VAL A O 1
ATOM 803 N N . ASP A 1 100 ? 4.216 -8.969 -8.340 1.00 92.69 100 ASP A N 1
ATOM 804 C CA . ASP A 1 100 ? 3.834 -10.084 -7.469 1.00 92.69 100 ASP A CA 1
ATOM 805 C C . ASP A 1 100 ? 3.934 -9.704 -5.985 1.00 92.69 100 ASP A C 1
ATOM 807 O O . ASP A 1 100 ? 3.027 -9.964 -5.186 1.00 92.69 100 ASP A O 1
ATOM 811 N N . ARG A 1 101 ? 5.032 -9.042 -5.595 1.00 94.56 101 ARG A N 1
ATOM 812 C CA . ARG A 1 101 ? 5.219 -8.577 -4.215 1.00 94.56 101 ARG A CA 1
ATOM 813 C C . ARG A 1 101 ? 4.226 -7.480 -3.849 1.00 94.56 101 ARG A C 1
ATOM 815 O O . ARG A 1 101 ? 3.672 -7.518 -2.751 1.00 94.56 101 ARG A O 1
ATOM 822 N N . PHE A 1 102 ? 3.973 -6.531 -4.744 1.00 93.00 102 PHE A N 1
ATOM 823 C CA . PHE A 1 102 ? 3.034 -5.442 -4.495 1.00 93.00 102 PHE A CA 1
ATOM 824 C C . PHE A 1 102 ? 1.596 -5.964 -4.335 1.00 93.00 102 PHE A C 1
ATOM 826 O O . PHE A 1 102 ? 0.903 -5.569 -3.393 1.00 93.00 102 PHE A O 1
ATOM 833 N N . GLU A 1 103 ? 1.172 -6.907 -5.182 1.00 92.75 103 GLU A N 1
ATOM 834 C CA . GLU A 1 103 ? -0.129 -7.582 -5.079 1.00 92.75 103 GLU A CA 1
ATOM 835 C C . GLU A 1 103 ? -0.221 -8.418 -3.794 1.00 92.75 103 GLU A C 1
ATOM 837 O O . GLU A 1 103 ? -1.243 -8.402 -3.106 1.00 92.75 103 GLU A O 1
ATOM 842 N N . SER A 1 104 ? 0.862 -9.090 -3.387 1.00 94.81 104 SER A N 1
ATOM 843 C CA . SER A 1 104 ? 0.914 -9.771 -2.088 1.00 94.81 104 SER A CA 1
ATOM 844 C C . SER A 1 104 ? 0.682 -8.800 -0.924 1.00 94.81 104 SER A C 1
ATOM 846 O O . SER A 1 104 ? -0.052 -9.135 0.006 1.00 94.81 104 SER A O 1
ATOM 848 N N . LEU A 1 105 ? 1.281 -7.606 -0.947 1.00 94.81 105 LEU A N 1
ATOM 849 C CA . LEU A 1 105 ? 1.052 -6.576 0.077 1.00 94.81 105 LEU A CA 1
ATOM 850 C C . LEU A 1 105 ? -0.381 -6.036 0.024 1.00 94.81 105 LEU A C 1
ATOM 852 O O . LEU A 1 105 ? -1.023 -5.875 1.061 1.00 94.81 105 LEU A O 1
ATOM 856 N N . ARG A 1 106 ? -0.934 -5.846 -1.175 1.00 92.44 106 ARG A N 1
ATOM 857 C CA . ARG A 1 106 ? -2.339 -5.462 -1.352 1.00 92.44 106 ARG A CA 1
ATOM 858 C C . ARG A 1 106 ? -3.297 -6.514 -0.781 1.00 92.44 106 ARG A C 1
ATOM 860 O O . ARG A 1 106 ? -4.310 -6.162 -0.173 1.00 92.44 106 ARG A O 1
ATOM 867 N N . ASN A 1 107 ? -2.983 -7.797 -0.931 1.00 92.50 107 ASN A N 1
ATOM 868 C CA . ASN A 1 107 ? -3.764 -8.877 -0.333 1.00 92.50 107 ASN A CA 1
ATO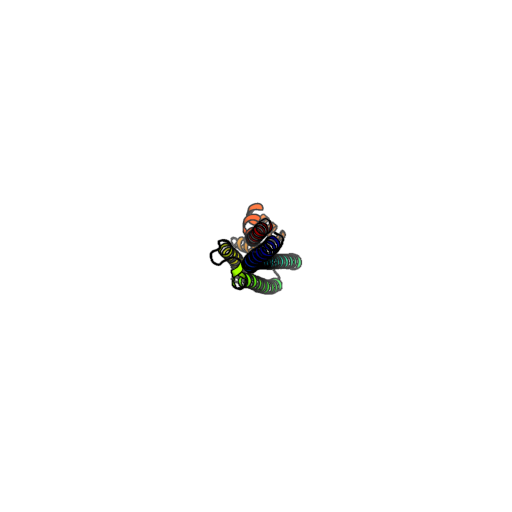M 869 C C . ASN A 1 107 ? -3.651 -8.895 1.197 1.00 92.50 107 ASN A C 1
ATOM 871 O O . ASN A 1 107 ? -4.640 -9.183 1.865 1.00 92.50 107 ASN A O 1
ATOM 875 N N . LYS A 1 108 ? -2.508 -8.500 1.777 1.00 93.44 108 LYS A N 1
ATOM 876 C CA . LYS A 1 108 ? -2.424 -8.265 3.230 1.00 93.44 108 LYS A CA 1
ATOM 877 C C . LYS A 1 108 ? -3.375 -7.147 3.673 1.00 93.44 108 LYS A C 1
ATOM 879 O O . LYS A 1 108 ? -4.092 -7.342 4.649 1.00 93.44 108 LYS A O 1
ATOM 884 N N . LEU A 1 109 ? -3.431 -6.022 2.947 1.00 92.81 109 LEU A N 1
ATOM 885 C CA . LEU A 1 109 ? -4.387 -4.939 3.237 1.00 92.81 109 LEU A CA 1
ATOM 886 C C . LEU A 1 109 ? -5.828 -5.457 3.199 1.00 92.81 109 LEU A C 1
ATOM 888 O O . LEU A 1 109 ? -6.586 -5.228 4.136 1.00 92.81 109 LEU A O 1
ATOM 892 N N . LYS A 1 110 ? -6.180 -6.210 2.149 1.00 91.94 110 LYS A N 1
ATOM 893 C CA . LYS A 1 110 ? -7.500 -6.835 2.010 1.00 91.94 110 LYS A CA 1
ATOM 894 C C . LYS A 1 110 ? -7.829 -7.735 3.201 1.00 91.94 110 LYS A C 1
ATOM 896 O O . LYS A 1 110 ? -8.894 -7.595 3.787 1.00 91.94 110 LYS A O 1
ATOM 901 N N . ASN A 1 111 ? -6.900 -8.603 3.598 1.00 91.25 111 ASN A N 1
ATOM 902 C CA . ASN A 1 111 ? -7.097 -9.504 4.730 1.00 91.25 111 ASN A CA 1
ATOM 903 C C . ASN A 1 111 ? -7.336 -8.740 6.038 1.00 91.25 111 ASN A C 1
ATOM 905 O O . ASN A 1 111 ? -8.188 -9.145 6.820 1.00 91.25 111 ASN A O 1
ATOM 909 N N . ILE A 1 112 ? -6.638 -7.625 6.271 1.00 90.12 112 ILE A N 1
ATOM 910 C CA . ILE A 1 112 ? -6.904 -6.768 7.436 1.00 90.12 112 ILE A CA 1
ATOM 911 C C . ILE A 1 112 ? -8.324 -6.187 7.342 1.00 90.12 112 ILE A C 1
ATOM 913 O O . ILE A 1 112 ? -9.081 -6.251 8.305 1.00 90.12 112 ILE A O 1
ATOM 917 N N . LEU A 1 113 ? -8.737 -5.686 6.176 1.00 88.56 113 LEU A N 1
ATOM 918 C CA . LEU A 1 113 ? -10.078 -5.117 5.979 1.00 88.56 113 LEU A CA 1
ATOM 919 C C . LEU A 1 113 ? -11.216 -6.146 6.046 1.00 88.56 113 LEU A C 1
ATOM 921 O O . LEU A 1 113 ? -12.334 -5.779 6.393 1.00 88.56 113 LEU A O 1
ATOM 925 N N . GLU A 1 114 ? -10.967 -7.412 5.724 1.00 85.94 114 GLU A N 1
ATOM 926 C CA . GLU A 1 114 ? -11.985 -8.471 5.763 1.00 85.94 114 GLU A CA 1
ATOM 927 C C . GLU A 1 114 ? -12.033 -9.175 7.126 1.00 85.94 114 GLU A C 1
ATOM 929 O O . GLU A 1 114 ? -13.116 -9.403 7.664 1.00 85.94 114 GLU A O 1
ATOM 934 N N . CYS A 1 115 ? -10.875 -9.484 7.717 1.00 81.62 115 CYS A N 1
ATOM 935 C CA . CYS A 1 115 ? -10.783 -10.229 8.976 1.00 81.62 115 CYS A CA 1
ATOM 936 C C . CYS A 1 115 ? -10.809 -9.317 10.210 1.00 81.62 115 CYS A C 1
ATOM 938 O O . CYS A 1 115 ? -11.414 -9.665 11.222 1.00 81.62 115 CYS A O 1
ATOM 940 N N . GLU A 1 116 ? -10.169 -8.149 10.139 1.00 79.31 116 GLU A N 1
ATOM 941 C CA . GLU A 1 116 ? -10.126 -7.146 11.218 1.00 79.31 116 GLU A CA 1
ATOM 942 C C . GLU A 1 116 ? -11.112 -5.988 10.945 1.00 79.31 116 GLU A C 1
ATOM 944 O O . GLU A 1 116 ? -11.361 -5.143 11.802 1.00 79.31 116 GLU A O 1
ATOM 949 N N . GLY A 1 117 ? -11.758 -5.974 9.772 1.00 70.88 117 GLY A N 1
ATOM 950 C CA . GLY A 1 117 ? -12.719 -4.953 9.340 1.00 70.88 117 GLY A CA 1
ATOM 951 C C . GLY A 1 117 ? -13.894 -4.708 10.284 1.00 70.88 117 GLY A C 1
ATOM 952 O O . GLY A 1 117 ? -14.470 -3.618 10.312 1.00 70.88 117 GLY A O 1
ATOM 953 N N . PHE A 1 118 ? -14.255 -5.705 11.091 1.00 74.44 118 PHE A N 1
ATOM 954 C CA . PHE A 1 118 ? -15.397 -5.604 11.995 1.00 74.44 118 PHE A CA 1
ATOM 955 C C . PHE A 1 118 ? -15.219 -4.526 13.076 1.00 74.44 118 PHE A C 1
ATOM 957 O O . PHE A 1 118 ? -16.219 -3.986 13.550 1.00 74.44 118 PHE A O 1
ATOM 964 N N . TYR A 1 119 ? -13.979 -4.152 13.423 1.00 78.69 119 TYR A N 1
ATOM 965 C CA .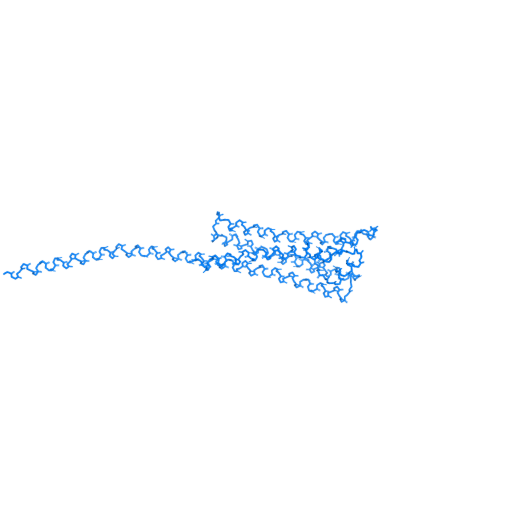 TYR A 1 119 ? -13.696 -3.069 14.377 1.00 78.69 119 TYR A CA 1
ATOM 966 C C . TYR A 1 119 ? -14.068 -1.678 13.845 1.00 78.69 119 TYR A C 1
ATOM 968 O O . TYR A 1 119 ? -14.229 -0.739 14.625 1.00 78.69 119 TYR A O 1
ATOM 976 N N . PHE A 1 120 ? -14.210 -1.530 12.527 1.00 78.75 120 PHE A N 1
ATOM 977 C CA . PHE A 1 120 ? -14.612 -0.272 11.900 1.00 78.75 120 PHE A CA 1
ATOM 978 C C . PHE A 1 120 ? -16.139 -0.117 11.862 1.00 78.75 120 PHE A C 1
ATOM 980 O O . PHE A 1 120 ? -16.627 1.004 11.790 1.00 78.75 120 PHE A O 1
ATOM 987 N N . GLY A 1 121 ? -16.892 -1.216 11.997 1.00 72.56 121 GLY A N 1
ATOM 988 C CA . GLY A 1 121 ? -18.348 -1.250 11.858 1.00 72.56 121 GLY A CA 1
ATOM 989 C C . GLY A 1 121 ? -18.779 -1.305 10.389 1.00 72.56 121 GLY A C 1
ATOM 990 O O . GLY A 1 121 ? -18.327 -0.508 9.569 1.00 72.56 121 GLY A O 1
ATOM 991 N N . ILE A 1 122 ? -19.670 -2.246 10.060 1.00 65.88 122 ILE A N 1
ATOM 992 C CA . ILE A 1 122 ? -20.065 -2.585 8.677 1.00 65.88 122 ILE A CA 1
ATOM 993 C C . ILE A 1 122 ? -20.725 -1.401 7.946 1.00 65.88 122 ILE A C 1
ATOM 995 O O . ILE A 1 122 ? -20.504 -1.211 6.752 1.00 65.88 122 ILE A O 1
ATOM 999 N N . ASP A 1 123 ? -21.468 -0.560 8.669 1.00 64.75 123 ASP A N 1
ATOM 1000 C CA . ASP A 1 123 ? -22.149 0.616 8.109 1.00 64.75 123 ASP A CA 1
ATOM 1001 C C . ASP A 1 123 ? -21.306 1.897 8.153 1.00 64.75 123 ASP A C 1
ATOM 1003 O O . ASP A 1 123 ? -21.761 2.963 7.725 1.00 64.75 123 ASP A O 1
ATOM 1007 N N . SER A 1 124 ? -20.079 1.823 8.675 1.00 79.44 124 SER A N 1
ATOM 1008 C CA . SER A 1 124 ? -19.240 3.005 8.824 1.00 79.44 124 SER A CA 1
ATOM 1009 C C . SER A 1 124 ? -18.774 3.533 7.471 1.00 79.44 124 SER A C 1
ATOM 1011 O O . SER A 1 124 ? -18.386 2.786 6.567 1.00 79.44 124 SER A O 1
ATOM 1013 N N . GLN A 1 125 ? -18.766 4.860 7.347 1.00 85.56 125 GLN A N 1
ATOM 1014 C CA . GLN A 1 125 ? -18.104 5.518 6.225 1.00 85.56 125 GLN A CA 1
ATOM 1015 C C . GLN A 1 125 ? -16.600 5.191 6.211 1.00 85.56 125 GLN A C 1
ATOM 1017 O O . GLN A 1 125 ? -16.032 5.029 5.136 1.00 85.56 125 GLN A O 1
ATOM 1022 N N . ASP A 1 126 ? -15.996 4.988 7.391 1.00 86.06 126 ASP A N 1
ATOM 1023 C CA . ASP A 1 126 ? -14.599 4.575 7.554 1.00 86.06 126 ASP A CA 1
ATOM 1024 C C . ASP A 1 126 ? -14.275 3.325 6.721 1.00 86.06 126 ASP A C 1
ATOM 1026 O O . ASP A 1 126 ? -13.343 3.348 5.921 1.00 86.06 126 ASP A O 1
ATOM 1030 N N . LEU A 1 127 ? -15.050 2.243 6.867 1.00 86.50 127 LEU A N 1
ATOM 1031 C CA . LEU A 1 127 ? -14.787 0.986 6.161 1.00 86.50 127 LEU A CA 1
ATOM 1032 C C . LEU A 1 127 ? -14.931 1.148 4.640 1.00 86.50 127 LEU A C 1
ATOM 1034 O O . LEU A 1 127 ? -14.110 0.632 3.884 1.00 86.50 127 LEU A O 1
ATOM 1038 N N . LYS A 1 128 ? -15.934 1.909 4.186 1.00 88.25 128 LYS A N 1
ATOM 1039 C CA . LYS A 1 128 ? -16.142 2.201 2.756 1.00 88.25 128 LYS A CA 1
ATOM 1040 C C . LYS A 1 128 ? -14.976 2.986 2.160 1.00 88.25 128 LYS A C 1
ATOM 1042 O O . LYS A 1 128 ? -14.509 2.650 1.072 1.00 88.25 128 LYS A O 1
ATOM 1047 N N . ASP A 1 129 ? -14.493 4.000 2.872 1.00 90.19 129 ASP A N 1
ATOM 1048 C CA . ASP A 1 129 ? -13.354 4.805 2.433 1.00 90.19 129 ASP A CA 1
ATOM 1049 C C . ASP A 1 129 ? -12.067 3.964 2.394 1.00 90.19 129 ASP A C 1
ATOM 1051 O O . ASP A 1 129 ? -11.305 4.059 1.433 1.00 90.19 129 ASP A O 1
ATOM 1055 N N . LEU A 1 130 ? -11.856 3.076 3.373 1.00 91.00 130 LEU A N 1
ATOM 1056 C CA . LEU A 1 130 ? -10.725 2.140 3.377 1.00 91.00 130 LEU A CA 1
ATOM 1057 C C . LEU A 1 130 ? -10.736 1.195 2.164 1.00 91.00 130 LEU A C 1
ATOM 1059 O O . LEU A 1 130 ? -9.691 1.004 1.541 1.00 91.00 130 LEU A O 1
ATOM 1063 N N . TYR A 1 131 ? -11.898 0.647 1.788 1.00 90.44 131 TYR A N 1
ATOM 1064 C CA . TYR A 1 131 ? -12.029 -0.164 0.569 1.00 90.44 131 TYR A CA 1
ATOM 1065 C C . TYR A 1 131 ? -11.757 0.648 -0.698 1.00 90.44 131 TYR A C 1
ATOM 1067 O O . TYR A 1 131 ? -11.036 0.187 -1.579 1.00 90.44 131 TYR A O 1
ATOM 1075 N N . LYS A 1 132 ? -12.254 1.886 -0.773 1.00 92.44 132 LYS A N 1
ATOM 1076 C CA . LYS A 1 132 ? -11.959 2.774 -1.902 1.00 92.44 132 LYS A CA 1
ATOM 1077 C C . LYS A 1 132 ? -10.453 3.007 -2.056 1.00 92.44 132 LYS A C 1
ATOM 1079 O O . LYS A 1 132 ? -9.932 2.923 -3.165 1.00 92.44 132 LYS A O 1
ATOM 1084 N N . TYR A 1 133 ? -9.744 3.273 -0.959 1.00 91.50 133 TYR A N 1
ATOM 1085 C CA . TYR A 1 133 ? -8.296 3.460 -1.024 1.00 91.50 133 TYR A CA 1
ATOM 1086 C C . TYR A 1 133 ? -7.547 2.161 -1.354 1.00 91.50 133 TYR A C 1
ATOM 1088 O O . TYR A 1 133 ? -6.528 2.204 -2.042 1.00 91.50 133 TYR A O 1
ATOM 1096 N N . HIS A 1 134 ? -8.052 0.998 -0.932 1.00 90.44 134 HIS A N 1
ATOM 1097 C CA . HIS A 1 134 ? -7.532 -0.300 -1.376 1.00 90.44 134 HIS A CA 1
ATOM 1098 C C . HIS A 1 134 ? -7.675 -0.492 -2.892 1.00 90.44 134 HIS A C 1
ATOM 1100 O O . HIS A 1 134 ? -6.707 -0.883 -3.550 1.00 90.44 134 HIS A O 1
ATOM 1106 N N . ASP A 1 135 ? -8.820 -0.140 -3.470 1.00 90.69 135 ASP A N 1
ATOM 1107 C CA . ASP A 1 135 ? -9.019 -0.164 -4.923 1.00 90.69 135 ASP A CA 1
ATOM 1108 C C . ASP A 1 135 ? -8.102 0.836 -5.643 1.00 90.69 135 ASP A C 1
ATOM 1110 O O . ASP A 1 135 ? -7.537 0.524 -6.693 1.00 90.69 135 ASP A O 1
ATOM 1114 N N . ASP A 1 136 ? -7.850 2.004 -5.047 1.00 89.00 136 ASP A N 1
ATOM 1115 C CA . ASP A 1 136 ? -6.869 2.952 -5.578 1.00 89.00 136 ASP A CA 1
ATOM 1116 C C . ASP A 1 136 ? -5.459 2.340 -5.653 1.00 89.00 136 ASP A C 1
ATOM 1118 O O . ASP A 1 136 ? -4.751 2.588 -6.635 1.00 89.00 136 ASP A O 1
ATOM 1122 N N . THR A 1 137 ? -5.058 1.514 -4.673 1.00 87.25 137 THR A N 1
ATOM 1123 C CA . THR A 1 137 ? -3.779 0.777 -4.734 1.00 87.25 137 THR A CA 1
ATOM 1124 C C . THR A 1 137 ? -3.765 -0.300 -5.821 1.00 87.25 137 THR A C 1
ATOM 1126 O O . THR A 1 137 ? -2.713 -0.556 -6.400 1.00 87.25 137 THR A O 1
ATOM 1129 N N . TYR A 1 138 ? -4.913 -0.895 -6.161 1.00 89.88 138 TYR A N 1
ATOM 1130 C CA . TYR A 1 138 ? -5.018 -1.819 -7.295 1.00 89.88 138 TYR A CA 1
ATOM 1131 C C . TYR A 1 138 ? -4.829 -1.104 -8.635 1.00 89.88 138 TYR A C 1
ATOM 1133 O O . TYR A 1 138 ? -4.122 -1.598 -9.514 1.00 89.88 138 TYR A O 1
ATOM 1141 N N . GLU A 1 139 ? -5.422 0.085 -8.792 1.00 88.31 139 GLU A N 1
ATOM 1142 C CA . GLU A 1 139 ? -5.276 0.878 -10.020 1.00 88.31 139 GLU A CA 1
ATOM 1143 C C . GLU A 1 139 ? -3.798 1.176 -10.316 1.00 88.31 139 GLU A C 1
ATOM 1145 O O . GLU A 1 139 ? -3.402 1.207 -11.479 1.00 88.31 139 GLU A O 1
ATOM 1150 N N . VAL A 1 140 ? -2.960 1.336 -9.283 1.00 86.81 140 VAL A N 1
ATOM 1151 C CA . VAL A 1 140 ? -1.507 1.497 -9.453 1.00 86.81 140 VAL A CA 1
ATOM 1152 C C . VAL A 1 140 ? -0.898 0.311 -10.207 1.00 86.81 140 VAL A C 1
ATOM 1154 O O . VAL A 1 140 ? -0.154 0.535 -11.160 1.00 86.81 140 VAL A O 1
ATOM 1157 N N . ILE A 1 141 ? -1.237 -0.926 -9.831 1.00 87.00 141 ILE A N 1
ATOM 1158 C CA . ILE A 1 141 ? -0.738 -2.148 -10.486 1.00 87.00 141 ILE A CA 1
ATOM 1159 C C . ILE A 1 141 ? -1.179 -2.176 -11.950 1.00 87.00 141 ILE A C 1
ATOM 1161 O O . ILE A 1 141 ? -0.358 -2.346 -12.849 1.00 87.00 141 ILE A O 1
ATOM 1165 N N . VAL A 1 142 ? -2.463 -1.910 -12.198 1.00 88.69 142 VAL A N 1
ATOM 1166 C CA . VAL A 1 142 ? -3.035 -1.885 -13.551 1.00 88.69 142 VAL A CA 1
ATOM 1167 C C . VAL A 1 142 ? -2.340 -0.849 -14.440 1.00 88.69 142 VAL A C 1
ATOM 1169 O O . VAL A 1 142 ? -2.060 -1.113 -15.610 1.00 88.69 142 VAL A O 1
ATOM 1172 N N . GLU A 1 143 ? -2.056 0.343 -13.917 1.00 84.56 143 GLU A N 1
ATOM 1173 C CA . GLU A 1 143 ? -1.363 1.389 -14.673 1.00 84.56 143 GLU A CA 1
ATOM 1174 C C . GLU A 1 143 ? 0.111 1.042 -14.930 1.00 84.56 143 GLU A C 1
ATOM 1176 O O . GLU A 1 143 ? 0.623 1.334 -16.016 1.00 84.56 143 GLU A O 1
ATOM 1181 N N . LEU A 1 144 ? 0.787 0.393 -13.975 1.00 83.62 144 LEU A N 1
ATOM 1182 C CA . LEU A 1 144 ? 2.146 -0.124 -14.162 1.00 83.62 144 LEU A CA 1
ATOM 1183 C C . LEU A 1 144 ? 2.174 -1.189 -15.268 1.00 83.62 144 LEU A C 1
ATOM 1185 O O . LEU A 1 144 ? 3.002 -1.095 -16.180 1.00 83.62 144 LEU A O 1
ATOM 1189 N N . ASP A 1 145 ? 1.225 -2.127 -15.263 1.00 85.69 145 ASP A N 1
ATOM 1190 C CA . ASP A 1 145 ? 1.161 -3.200 -16.261 1.00 85.69 145 ASP A CA 1
ATOM 1191 C C . ASP A 1 145 ? 0.874 -2.661 -17.656 1.00 85.69 145 ASP A C 1
ATOM 1193 O O . ASP A 1 145 ? 1.582 -2.997 -18.609 1.00 85.69 145 ASP A O 1
ATOM 1197 N N . LYS A 1 146 ? -0.069 -1.720 -17.778 1.00 83.81 146 LYS A N 1
ATOM 1198 C CA . LYS A 1 146 ? -0.296 -0.995 -19.038 1.00 83.81 146 LYS A CA 1
ATOM 1199 C C . LYS A 1 146 ? 0.976 -0.308 -19.528 1.00 83.81 146 LYS A C 1
ATOM 1201 O O . LYS A 1 146 ? 1.266 -0.327 -20.725 1.00 83.81 146 LYS A O 1
ATOM 1206 N N . ALA A 1 147 ? 1.737 0.329 -18.637 1.00 77.88 147 ALA A N 1
ATOM 1207 C CA . ALA A 1 147 ? 2.980 0.992 -19.015 1.00 77.88 147 ALA A CA 1
ATOM 1208 C C . ALA A 1 147 ? 4.026 -0.015 -19.522 1.00 77.88 147 ALA A C 1
ATOM 1210 O O . ALA A 1 147 ? 4.672 0.245 -20.542 1.00 77.88 147 ALA A O 1
ATOM 1211 N N . LYS A 1 148 ? 4.155 -1.179 -18.876 1.00 81.12 148 LYS A N 1
ATOM 1212 C CA . LYS A 1 148 ? 5.033 -2.269 -19.323 1.00 81.12 148 LYS A CA 1
ATOM 1213 C C . LYS A 1 148 ? 4.597 -2.848 -20.663 1.00 81.12 148 LYS A C 1
ATOM 1215 O O . LYS A 1 148 ? 5.447 -3.050 -21.530 1.00 81.12 148 LYS A O 1
ATOM 1220 N N . ASP A 1 149 ? 3.310 -3.099 -20.857 1.00 81.31 149 ASP A N 1
ATOM 1221 C CA . ASP A 1 149 ? 2.795 -3.632 -22.119 1.00 81.31 149 ASP A CA 1
ATOM 1222 C C . ASP A 1 149 ? 2.994 -2.640 -23.259 1.00 81.31 149 ASP A C 1
ATOM 1224 O O . ASP A 1 149 ? 3.415 -3.027 -24.351 1.00 81.31 149 ASP A O 1
ATOM 1228 N N . ASN A 1 150 ? 2.824 -1.343 -22.988 1.00 74.94 150 ASN A N 1
ATOM 1229 C CA . ASN A 1 150 ? 3.217 -0.299 -23.923 1.00 74.94 150 ASN A CA 1
ATOM 1230 C C . ASN A 1 150 ? 4.711 -0.407 -24.257 1.00 74.94 150 ASN A C 1
ATOM 1232 O O . ASN A 1 150 ? 5.054 -0.500 -25.432 1.00 74.94 150 ASN A O 1
ATOM 1236 N N . LEU A 1 151 ? 5.611 -0.478 -23.267 1.00 72.56 151 LEU A N 1
ATOM 1237 C CA . LEU A 1 151 ? 7.049 -0.657 -23.529 1.00 72.56 151 LEU A CA 1
ATOM 1238 C C . LEU A 1 151 ? 7.340 -1.911 -24.359 1.00 72.56 151 LEU A C 1
ATOM 1240 O O . LEU A 1 151 ? 8.163 -1.858 -25.274 1.00 72.56 151 LEU A O 1
ATOM 1244 N N . LYS A 1 152 ? 6.654 -3.026 -24.083 1.00 71.44 152 LYS A N 1
ATOM 1245 C CA . LYS A 1 152 ? 6.806 -4.255 -24.859 1.00 71.44 152 LYS A CA 1
ATOM 1246 C C . LYS A 1 152 ? 6.365 -4.047 -26.311 1.00 71.44 152 LYS A C 1
ATOM 1248 O O . LYS A 1 152 ? 7.139 -4.317 -27.225 1.00 71.44 152 LYS A O 1
ATOM 1253 N N . ASN A 1 153 ? 5.173 -3.512 -26.538 1.00 68.62 153 ASN A N 1
ATOM 1254 C CA . ASN A 1 153 ? 4.655 -3.268 -27.884 1.00 68.62 153 ASN A CA 1
ATOM 1255 C C . ASN A 1 153 ? 5.556 -2.315 -28.683 1.00 68.62 153 ASN A C 1
ATOM 1257 O O . ASN A 1 153 ? 5.764 -2.517 -29.876 1.00 68.62 153 ASN A O 1
ATOM 1261 N N . PHE A 1 154 ? 6.148 -1.328 -28.010 1.00 64.19 154 PHE A N 1
ATOM 1262 C CA . PHE A 1 154 ? 7.085 -0.374 -28.597 1.00 64.19 154 PHE A CA 1
ATOM 1263 C C . PHE A 1 154 ? 8.453 -0.960 -28.962 1.00 64.19 154 PHE A C 1
ATOM 1265 O O . PHE A 1 154 ? 9.046 -0.540 -29.954 1.00 64.19 154 PHE A O 1
ATOM 1272 N N . LEU A 1 155 ? 8.976 -1.884 -28.153 1.00 59.94 155 LEU A N 1
ATOM 1273 C CA . LEU A 1 155 ? 10.303 -2.475 -28.343 1.00 59.94 155 LEU A CA 1
ATOM 1274 C C . LEU A 1 155 ? 10.287 -3.744 -29.216 1.00 59.94 155 LEU A C 1
ATOM 1276 O O . LEU A 1 155 ? 11.308 -4.049 -29.829 1.00 59.94 155 LEU A O 1
ATOM 1280 N N . TRP A 1 156 ? 9.174 -4.492 -29.256 1.00 55.19 156 TRP A N 1
ATOM 1281 C CA . TRP A 1 156 ? 9.121 -5.858 -29.819 1.00 55.19 156 TRP A CA 1
ATOM 1282 C C . TRP A 1 156 ? 8.342 -5.996 -31.130 1.00 55.19 156 TRP A C 1
ATOM 1284 O O . TRP A 1 156 ? 8.594 -6.955 -31.853 1.00 55.19 156 TRP A O 1
ATOM 1294 N N . ASN A 1 157 ? 7.468 -5.047 -31.482 1.00 51.59 157 ASN A N 1
ATOM 1295 C CA . ASN A 1 157 ? 6.759 -5.049 -32.766 1.00 51.59 157 ASN A CA 1
ATOM 1296 C C . ASN A 1 157 ? 7.406 -4.053 -33.735 1.00 51.59 157 ASN A C 1
ATOM 1298 O O . ASN A 1 157 ? 6.800 -3.043 -34.066 1.00 51.59 157 ASN A O 1
ATOM 1302 N N . ASP A 1 158 ? 8.639 -4.348 -34.158 1.00 47.41 158 ASP A N 1
ATOM 1303 C CA . ASP A 1 158 ? 9.442 -3.607 -35.140 1.00 47.41 158 ASP A CA 1
ATOM 1304 C C . ASP A 1 158 ? 9.595 -2.086 -34.890 1.00 47.41 158 ASP A C 1
ATOM 1306 O O . ASP A 1 158 ? 8.653 -1.298 -34.891 1.00 47.41 158 ASP A O 1
ATOM 1310 N N . PHE A 1 159 ? 10.842 -1.607 -34.881 1.00 47.75 159 PHE A N 1
ATOM 1311 C CA . PHE A 1 159 ? 11.227 -0.184 -34.982 1.00 47.75 159 PHE A CA 1
ATOM 1312 C C . PHE A 1 159 ? 10.728 0.537 -36.268 1.00 47.75 159 PHE A C 1
ATOM 1314 O O . PHE A 1 159 ? 11.277 1.564 -36.666 1.00 47.75 159 PHE A O 1
ATOM 1321 N N . LYS A 1 160 ? 9.701 0.026 -36.957 1.00 45.44 160 LYS A N 1
ATOM 1322 C CA . LYS A 1 160 ? 9.170 0.547 -38.221 1.00 45.44 160 LYS A CA 1
ATOM 1323 C C . LYS A 1 160 ? 8.294 1.791 -38.072 1.00 45.44 160 LYS A C 1
ATOM 1325 O O . LYS A 1 160 ? 8.038 2.452 -39.075 1.00 45.44 160 LYS A O 1
ATOM 1330 N N . VAL A 1 161 ? 7.873 2.179 -36.864 1.00 44.84 161 VAL A N 1
ATOM 1331 C CA . VAL A 1 161 ? 7.039 3.384 -36.688 1.00 44.84 161 VAL A CA 1
ATOM 1332 C C . VAL A 1 161 ? 7.890 4.615 -36.355 1.00 44.84 161 VAL A C 1
ATOM 1334 O O . VAL A 1 161 ? 8.139 4.974 -35.205 1.00 44.84 161 VAL A O 1
ATOM 1337 N N . VAL A 1 162 ? 8.342 5.241 -37.441 1.00 42.25 162 VAL A N 1
ATOM 1338 C CA . VAL A 1 162 ? 8.801 6.626 -37.632 1.00 42.25 162 VAL A CA 1
ATOM 1339 C C . VAL A 1 162 ? 8.476 7.592 -36.474 1.00 42.25 162 VAL A C 1
ATOM 1341 O O . VAL A 1 162 ? 7.315 7.910 -36.237 1.00 42.25 162 VAL A O 1
ATOM 1344 N N . GLY A 1 163 ? 9.524 8.127 -35.826 1.00 49.28 163 GLY A N 1
ATOM 1345 C CA . GLY A 1 163 ? 9.648 9.480 -35.230 1.00 49.28 163 GLY A CA 1
ATOM 1346 C C . GLY A 1 163 ? 8.703 9.939 -34.103 1.00 49.28 163 GLY A C 1
ATOM 1347 O O . GLY A 1 163 ? 9.157 10.522 -33.121 1.00 49.28 163 GLY A O 1
ATOM 1348 N N . SER A 1 164 ? 7.403 9.689 -34.209 1.00 52.78 164 SER A N 1
ATOM 1349 C CA . SER A 1 164 ? 6.345 10.193 -33.321 1.00 52.78 164 SER A CA 1
ATOM 1350 C C . SER A 1 164 ? 6.266 9.443 -31.987 1.00 52.78 164 SER A C 1
ATOM 1352 O O . SER A 1 164 ? 5.895 10.012 -30.956 1.00 52.78 164 SER A O 1
ATOM 1354 N N . ASN A 1 165 ? 6.693 8.183 -32.001 1.00 61.25 165 ASN A N 1
ATOM 1355 C CA . ASN A 1 165 ? 6.289 7.194 -31.017 1.00 61.25 165 ASN A CA 1
ATOM 1356 C C . ASN A 1 165 ? 7.349 6.994 -29.895 1.00 61.25 165 ASN A C 1
ATOM 1358 O O . ASN A 1 165 ? 7.022 6.614 -28.771 1.00 61.25 165 ASN A O 1
ATOM 1362 N N . LYS A 1 166 ? 8.606 7.424 -30.110 1.00 62.97 166 LYS A N 1
ATOM 1363 C CA . LYS A 1 166 ? 9.676 7.431 -29.079 1.00 62.97 166 LYS A CA 1
ATOM 1364 C C . LYS A 1 166 ? 9.307 8.205 -27.806 1.00 62.97 166 LYS A C 1
ATOM 1366 O O . LYS A 1 166 ? 9.778 7.883 -26.721 1.00 62.97 166 LYS A O 1
ATOM 1371 N N . ASN A 1 167 ? 8.438 9.206 -27.921 1.00 63.00 167 ASN A N 1
ATOM 1372 C CA . ASN A 1 167 ? 7.997 9.997 -26.775 1.00 63.00 167 ASN A CA 1
ATOM 1373 C C . ASN A 1 167 ? 7.133 9.185 -25.804 1.00 63.00 167 ASN A C 1
ATOM 1375 O O . ASN A 1 167 ? 7.311 9.301 -24.596 1.00 63.00 167 ASN A O 1
ATOM 1379 N N . GLN A 1 168 ? 6.228 8.348 -26.320 1.00 66.88 168 GLN A N 1
ATOM 1380 C CA . GLN A 1 168 ? 5.409 7.467 -25.485 1.00 66.88 168 GLN A CA 1
ATOM 1381 C C . GLN A 1 168 ? 6.276 6.413 -24.793 1.00 66.88 168 GLN A C 1
ATOM 1383 O O . GLN A 1 168 ? 6.084 6.154 -23.611 1.00 66.88 168 GLN A O 1
ATOM 1388 N N . TYR A 1 169 ? 7.292 5.894 -25.488 1.00 67.69 169 TYR A N 1
ATOM 1389 C CA . TYR A 1 169 ? 8.291 5.001 -24.901 1.00 67.69 169 TYR A CA 1
ATOM 1390 C C . TYR A 1 169 ? 8.972 5.624 -23.673 1.00 67.69 169 TYR A C 1
ATOM 1392 O O . TYR A 1 169 ? 8.911 5.063 -22.581 1.00 67.69 169 TYR A O 1
ATOM 1400 N N . TYR A 1 170 ? 9.562 6.814 -23.814 1.00 68.00 170 TYR A N 1
ATOM 1401 C CA . TYR A 1 170 ? 10.233 7.470 -22.691 1.00 68.00 170 TYR A CA 1
ATOM 1402 C C . TYR A 1 170 ? 9.259 7.887 -21.578 1.00 68.00 170 TYR A C 1
ATOM 1404 O O . TYR A 1 170 ? 9.635 7.864 -20.411 1.00 68.00 170 TYR A O 1
ATOM 1412 N N . GLN A 1 171 ? 8.008 8.231 -21.908 1.00 70.00 171 GLN A N 1
ATOM 1413 C CA . GLN A 1 171 ? 6.970 8.505 -20.909 1.00 70.00 171 GLN A CA 1
ATOM 1414 C C . GLN A 1 171 ? 6.584 7.259 -20.103 1.00 70.00 171 GLN A C 1
ATOM 1416 O O . GLN A 1 171 ? 6.422 7.359 -18.889 1.00 70.00 171 GLN A O 1
ATOM 1421 N N . SER A 1 172 ? 6.426 6.104 -20.755 1.00 73.75 172 SER A N 1
ATOM 1422 C CA . SER A 1 172 ? 6.144 4.831 -20.081 1.00 73.75 172 SER A CA 1
ATOM 1423 C C . SER A 1 172 ? 7.340 4.372 -19.251 1.00 73.75 172 SER A C 1
ATOM 1425 O O . SER A 1 172 ? 7.165 3.940 -18.117 1.00 73.75 172 SER A O 1
ATOM 1427 N N . LEU A 1 173 ? 8.561 4.553 -19.764 1.00 73.75 173 LEU A N 1
ATOM 1428 C CA . LEU A 1 173 ? 9.780 4.238 -19.025 1.00 73.75 173 LEU A CA 1
ATOM 1429 C C . LEU A 1 173 ? 9.943 5.142 -17.798 1.00 73.75 173 LEU A C 1
ATOM 1431 O O . LEU A 1 173 ? 10.259 4.644 -16.732 1.00 73.75 173 LEU A O 1
ATOM 1435 N N . TYR A 1 174 ? 9.660 6.444 -17.913 1.00 73.75 174 TYR A N 1
ATOM 1436 C CA . TYR A 1 174 ? 9.707 7.375 -16.780 1.00 73.75 174 TYR A CA 1
ATOM 1437 C C . TYR A 1 174 ? 8.632 7.086 -15.722 1.00 73.75 174 TYR A C 1
ATOM 1439 O O . TYR A 1 174 ? 8.859 7.324 -14.541 1.00 73.75 174 TYR A O 1
ATOM 1447 N N . PHE A 1 175 ? 7.463 6.578 -16.126 1.00 76.31 175 PHE A N 1
ATOM 1448 C CA . PHE A 1 175 ? 6.418 6.164 -15.187 1.00 76.31 175 PHE A CA 1
ATOM 1449 C C . PHE A 1 175 ? 6.857 4.970 -14.329 1.00 76.31 175 PHE A C 1
ATOM 1451 O O . PHE A 1 175 ? 6.591 4.959 -13.132 1.00 76.31 175 PHE A O 1
ATOM 1458 N N . ILE A 1 176 ? 7.545 3.997 -14.936 1.00 74.69 176 ILE A N 1
ATOM 1459 C CA . ILE A 1 176 ? 7.998 2.776 -14.255 1.00 74.69 176 ILE A CA 1
ATOM 1460 C C . ILE A 1 176 ? 9.340 2.971 -13.544 1.00 74.69 176 ILE A C 1
ATOM 1462 O O . ILE A 1 176 ? 9.514 2.428 -12.464 1.00 74.69 176 ILE A O 1
ATOM 1466 N N . SER A 1 177 ? 10.273 3.727 -14.127 1.00 74.31 177 SER A N 1
ATOM 1467 C CA . SER A 1 177 ? 11.582 4.059 -13.556 1.00 74.31 177 SER A CA 1
ATOM 1468 C C . SER A 1 177 ? 11.903 5.543 -13.778 1.00 74.31 177 SER A C 1
ATOM 1470 O O . SER A 1 177 ? 12.512 5.939 -14.783 1.00 74.31 177 SER A O 1
ATOM 1472 N N . PRO A 1 178 ? 11.481 6.409 -12.852 1.00 71.12 178 PRO A N 1
ATOM 1473 C CA . PRO A 1 178 ? 11.710 7.838 -12.947 1.00 71.12 178 PRO A CA 1
ATOM 1474 C C . PRO A 1 178 ? 13.197 8.157 -12.731 1.00 71.12 178 PRO A C 1
ATOM 1476 O O . PRO A 1 178 ? 13.711 8.105 -11.615 1.00 71.12 178 PRO A O 1
ATOM 1479 N N . ASN A 1 179 ? 13.890 8.532 -13.810 1.00 68.81 179 ASN A N 1
ATOM 1480 C CA . ASN A 1 179 ? 15.302 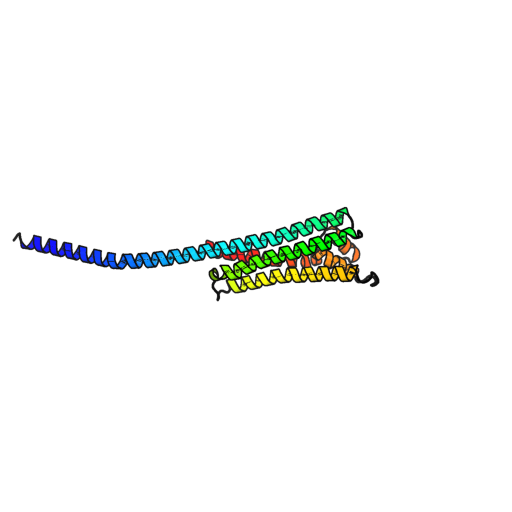8.929 -13.792 1.00 68.81 179 ASN A CA 1
ATOM 1481 C C . ASN A 1 179 ? 15.495 10.365 -14.303 1.00 68.81 179 ASN A C 1
ATOM 1483 O O . ASN A 1 179 ? 14.927 10.744 -15.331 1.00 68.81 179 ASN A O 1
ATOM 1487 N N . GLY A 1 180 ? 16.375 11.137 -13.656 1.00 57.88 180 GLY A N 1
ATOM 1488 C CA . GLY A 1 180 ? 16.796 12.467 -14.112 1.00 57.88 180 GLY A CA 1
ATOM 1489 C C . GLY A 1 180 ? 17.447 12.479 -15.505 1.00 57.88 180 GLY A C 1
ATOM 1490 O O . GLY A 1 180 ? 17.206 13.402 -16.280 1.00 57.88 180 GLY A O 1
ATOM 1491 N N . PHE A 1 181 ? 18.192 11.432 -15.872 1.00 59.75 181 PHE A N 1
ATOM 1492 C CA . PHE A 1 181 ? 18.792 11.289 -17.205 1.00 59.75 181 PHE A CA 1
ATOM 1493 C C . PHE A 1 181 ? 17.734 11.069 -18.302 1.00 59.75 181 PHE A C 1
ATOM 1495 O O . PHE A 1 181 ? 17.755 11.733 -19.340 1.00 59.75 181 PHE A O 1
ATOM 1502 N N . LEU A 1 182 ? 16.759 10.184 -18.055 1.00 62.62 182 LEU A N 1
ATOM 1503 C CA . LEU A 1 182 ? 15.623 9.959 -18.963 1.00 62.62 182 LEU A CA 1
ATOM 1504 C C . LEU A 1 182 ? 14.773 11.225 -19.115 1.00 62.62 182 LEU A C 1
ATOM 1506 O O . LEU A 1 182 ? 14.341 11.575 -20.213 1.00 62.62 182 LEU A O 1
ATOM 1510 N N . PHE A 1 183 ? 14.587 11.941 -18.011 1.00 56.06 183 PHE A N 1
ATOM 1511 C CA . PHE A 1 183 ? 13.903 13.223 -17.968 1.00 56.06 183 PHE A CA 1
ATOM 1512 C C . PHE A 1 183 ? 14.622 14.304 -18.791 1.00 56.06 183 PHE A C 1
ATOM 1514 O O . PHE A 1 183 ? 13.977 15.057 -19.521 1.00 56.06 183 PHE A O 1
ATOM 1521 N N . GLN A 1 184 ? 15.954 14.360 -18.735 1.00 58.56 184 GLN A N 1
ATOM 1522 C CA . GLN A 1 184 ? 16.750 15.285 -19.540 1.00 58.56 184 GLN A CA 1
ATOM 1523 C C . GLN A 1 184 ? 16.657 14.959 -21.038 1.00 58.56 184 GLN A C 1
ATOM 1525 O O . GLN A 1 184 ? 16.423 15.864 -21.837 1.00 58.56 184 GLN A O 1
ATOM 1530 N N . LYS A 1 185 ? 16.698 13.674 -21.418 1.00 62.25 185 LYS A N 1
ATOM 1531 C CA . LYS A 1 185 ? 16.467 13.236 -22.808 1.00 62.25 185 LYS A CA 1
ATOM 1532 C C . LYS A 1 185 ? 15.068 13.592 -23.328 1.00 62.25 185 LYS A C 1
ATOM 1534 O O . LYS A 1 185 ? 14.940 14.031 -24.469 1.00 62.25 185 LYS A O 1
ATOM 1539 N N . LEU A 1 186 ? 14.034 13.458 -22.494 1.00 58.38 186 LEU A N 1
ATOM 1540 C CA . LEU A 1 186 ? 12.660 13.885 -22.799 1.00 58.38 186 LEU A CA 1
ATOM 1541 C C . LEU A 1 186 ? 12.544 15.405 -22.983 1.00 58.38 186 LEU A C 1
ATOM 1543 O O . LEU A 1 186 ? 11.849 15.875 -23.887 1.00 58.38 186 LEU A O 1
ATOM 1547 N N . LYS A 1 187 ? 13.233 16.174 -22.133 1.00 55.62 187 LYS A N 1
ATOM 1548 C CA . LYS A 1 187 ? 13.257 17.640 -22.181 1.00 55.62 187 LYS A CA 1
ATOM 1549 C C . LYS A 1 187 ? 13.966 18.150 -23.440 1.00 55.62 187 LYS A C 1
ATOM 1551 O O . LYS A 1 187 ? 13.426 19.022 -24.118 1.00 55.62 187 LYS A O 1
ATOM 1556 N N . GLU A 1 188 ? 15.117 17.567 -23.781 1.00 61.69 188 GLU A N 1
ATOM 1557 C CA . GLU A 1 188 ? 15.914 17.893 -24.977 1.00 61.69 188 GLU A CA 1
ATOM 1558 C C . GLU A 1 188 ? 15.160 17.620 -26.292 1.00 61.69 188 GLU A C 1
ATOM 1560 O O . GLU A 1 188 ? 15.325 18.369 -27.249 1.00 61.69 188 GLU A O 1
ATOM 1565 N N . GLN A 1 189 ? 14.309 16.586 -26.350 1.00 57.59 189 GLN A N 1
ATOM 1566 C CA . GLN A 1 189 ? 13.600 16.205 -27.584 1.00 57.59 189 GLN A CA 1
ATOM 1567 C C . GLN A 1 189 ? 12.299 16.975 -27.857 1.00 57.59 189 GLN A C 1
ATOM 1569 O O . GLN A 1 189 ? 11.816 16.941 -28.989 1.00 57.59 189 GLN A O 1
ATOM 1574 N N . ARG A 1 190 ? 11.696 17.638 -26.861 1.00 50.03 190 ARG A N 1
ATOM 1575 C CA . ARG A 1 190 ? 10.361 18.249 -27.031 1.00 50.03 190 ARG A CA 1
ATOM 1576 C C . ARG A 1 190 ? 10.136 19.606 -26.367 1.00 50.03 190 ARG A C 1
ATOM 1578 O O . ARG A 1 190 ? 9.055 20.153 -26.549 1.00 50.03 190 ARG A O 1
ATOM 1585 N N . GLY A 1 191 ? 11.059 20.142 -25.568 1.00 51.59 191 GLY A N 1
ATOM 1586 C CA . GLY A 1 191 ? 10.745 21.340 -24.778 1.00 51.59 191 GLY A CA 1
ATOM 1587 C C . GLY A 1 191 ? 9.531 21.136 -23.855 1.00 51.59 191 GLY A C 1
ATOM 1588 O O . GLY A 1 191 ? 8.826 22.092 -23.547 1.00 51.59 191 GLY A O 1
ATOM 1589 N N . ILE A 1 192 ? 9.256 19.887 -23.439 1.00 52.34 192 ILE A N 1
ATOM 1590 C CA . ILE A 1 192 ? 8.160 19.593 -22.510 1.00 52.34 192 ILE A CA 1
ATOM 1591 C C . ILE A 1 192 ? 8.463 20.303 -21.196 1.00 52.34 192 ILE A C 1
ATOM 1593 O O . ILE A 1 192 ? 9.553 20.135 -20.637 1.00 52.34 192 ILE A O 1
ATOM 1597 N N . ASN A 1 193 ? 7.503 21.092 -20.710 1.00 55.16 193 ASN A N 1
ATOM 1598 C CA . ASN A 1 193 ? 7.649 21.819 -19.463 1.00 55.16 193 ASN A CA 1
ATOM 1599 C C . ASN A 1 193 ? 7.913 20.828 -18.318 1.00 55.16 193 ASN A C 1
ATOM 1601 O O . ASN A 1 193 ? 7.125 19.921 -18.039 1.00 55.16 193 ASN A O 1
ATOM 1605 N N . SER A 1 194 ? 9.063 21.002 -17.671 1.00 50.22 194 SER A N 1
ATOM 1606 C CA . SER A 1 194 ? 9.599 20.110 -16.646 1.00 50.22 194 SER A CA 1
ATOM 1607 C C . SER A 1 194 ? 8.684 19.935 -15.435 1.00 50.22 194 SER A C 1
ATOM 1609 O O . SER A 1 194 ? 8.787 18.926 -14.738 1.00 50.22 194 SER A O 1
ATOM 1611 N N . GLU A 1 195 ? 7.805 20.898 -15.172 1.00 54.69 195 GLU A N 1
ATOM 1612 C CA . GLU A 1 195 ? 6.843 20.791 -14.078 1.00 54.69 195 GLU A CA 1
ATOM 1613 C C . GLU A 1 195 ? 5.691 19.838 -14.382 1.00 54.69 195 GLU A C 1
ATOM 1615 O O . GLU A 1 195 ? 5.230 19.134 -13.490 1.00 54.69 195 GLU A O 1
ATOM 1620 N N . GLU A 1 196 ? 5.234 19.787 -15.628 1.00 53.09 196 GLU A N 1
ATOM 1621 C CA . GLU A 1 196 ? 3.995 19.111 -16.004 1.00 53.09 196 GLU A CA 1
ATOM 1622 C C . GLU A 1 196 ? 4.182 17.589 -16.064 1.00 53.09 196 GLU A C 1
ATOM 1624 O O . GLU A 1 196 ? 3.363 16.830 -15.550 1.00 53.09 196 GLU A O 1
ATOM 1629 N N . LEU A 1 197 ? 5.338 17.131 -16.556 1.00 52.78 197 LEU A N 1
ATOM 1630 C CA . LEU A 1 197 ? 5.677 15.705 -16.603 1.00 52.78 197 LEU A CA 1
ATOM 1631 C C . LEU A 1 197 ? 6.024 15.127 -15.218 1.00 52.78 197 LEU A C 1
ATOM 1633 O O . LEU A 1 197 ? 5.666 13.986 -14.921 1.00 52.78 197 LEU A O 1
ATOM 1637 N N . LYS A 1 198 ? 6.674 15.928 -14.356 1.00 51.28 198 LYS A N 1
ATOM 1638 C CA . LYS A 1 198 ? 6.910 15.586 -12.942 1.00 51.28 198 LYS A CA 1
ATOM 1639 C C . LYS A 1 198 ? 5.594 15.523 -12.161 1.00 51.28 198 LYS A C 1
ATOM 1641 O O . LYS A 1 198 ? 5.399 14.583 -11.397 1.00 51.28 198 LYS A O 1
ATOM 1646 N N . LYS A 1 199 ? 4.679 16.477 -12.396 1.00 53.75 199 LYS A N 1
ATOM 1647 C CA . LYS A 1 199 ? 3.350 16.547 -11.761 1.00 53.75 199 LYS A CA 1
ATOM 1648 C C . LYS A 1 199 ? 2.414 15.399 -12.140 1.00 53.75 199 LYS A C 1
ATOM 1650 O O . LYS A 1 199 ? 1.641 14.967 -11.296 1.00 53.75 199 LYS A O 1
ATOM 1655 N N . GLN A 1 200 ? 2.458 14.897 -13.373 1.00 53.97 200 GLN A N 1
ATOM 1656 C CA . GLN A 1 200 ? 1.351 14.077 -13.885 1.00 53.97 200 GLN A CA 1
ATOM 1657 C C . GLN A 1 200 ? 1.432 12.564 -13.624 1.00 53.97 200 GLN A C 1
ATOM 1659 O O . GLN A 1 200 ? 0.385 11.921 -13.610 1.00 53.97 200 GLN A O 1
ATOM 1664 N N . LYS A 1 201 ? 2.618 11.960 -13.456 1.00 55.59 201 LYS A N 1
ATOM 1665 C CA . LYS A 1 201 ? 2.748 10.489 -13.570 1.00 55.59 201 LYS A CA 1
ATOM 1666 C C . LYS A 1 201 ? 3.396 9.789 -12.375 1.00 55.59 201 LYS A C 1
ATOM 1668 O O . LYS A 1 201 ? 2.751 8.950 -11.758 1.00 55.59 201 LYS A O 1
ATOM 1673 N N . GLN A 1 202 ? 4.601 10.188 -11.976 1.00 58.62 202 GLN A N 1
ATOM 1674 C CA . GLN A 1 202 ? 5.243 9.656 -10.763 1.00 58.62 202 GLN A CA 1
ATOM 1675 C C . GLN A 1 202 ? 4.499 10.102 -9.491 1.00 58.62 202 GLN A C 1
ATOM 1677 O O . GLN A 1 202 ? 4.269 9.317 -8.573 1.00 58.62 202 GLN A O 1
ATOM 1682 N N . LEU A 1 203 ? 4.022 11.351 -9.488 1.00 59.53 203 LEU A N 1
ATOM 1683 C CA . LEU A 1 203 ? 3.166 11.879 -8.431 1.00 59.53 203 LEU A CA 1
ATOM 1684 C C . LEU A 1 203 ? 1.815 11.153 -8.344 1.00 59.53 203 LEU A C 1
ATOM 1686 O O . LEU A 1 203 ? 1.249 11.124 -7.261 1.00 59.53 203 LEU A O 1
ATOM 1690 N N . LYS A 1 204 ? 1.308 10.510 -9.410 1.00 68.75 204 LYS A N 1
ATOM 1691 C CA . LYS A 1 204 ? 0.018 9.793 -9.370 1.00 68.75 204 LYS A CA 1
ATOM 1692 C C . LYS A 1 204 ? 0.088 8.518 -8.515 1.00 68.75 204 LYS A C 1
ATOM 1694 O O . LYS A 1 204 ? -0.820 8.279 -7.729 1.00 68.75 204 LYS A O 1
ATOM 1699 N N . ILE A 1 205 ? 1.169 7.738 -8.622 1.00 74.12 205 ILE A N 1
ATOM 1700 C CA . ILE A 1 205 ? 1.360 6.523 -7.807 1.00 74.12 205 ILE A CA 1
ATOM 1701 C C . ILE A 1 205 ? 1.584 6.898 -6.339 1.00 74.12 205 ILE A C 1
ATOM 1703 O O . ILE A 1 205 ? 0.847 6.453 -5.461 1.00 74.12 205 ILE A O 1
ATOM 1707 N N . VAL A 1 206 ? 2.569 7.768 -6.085 1.00 76.62 206 VAL A N 1
ATOM 1708 C CA . VAL A 1 206 ? 2.933 8.168 -4.719 1.00 76.62 206 VAL A CA 1
ATOM 1709 C C . VAL A 1 206 ? 1.771 8.885 -4.035 1.00 76.62 206 VAL A C 1
ATOM 1711 O O . VAL A 1 206 ? 1.491 8.605 -2.875 1.00 76.62 206 VAL A O 1
ATOM 1714 N N . SER A 1 207 ? 1.036 9.754 -4.741 1.00 82.81 207 SER A N 1
ATOM 1715 C CA . SER A 1 207 ? -0.104 10.461 -4.142 1.00 82.81 207 SER A CA 1
ATOM 1716 C C . SER A 1 207 ? -1.222 9.525 -3.700 1.00 82.81 207 SER A C 1
ATOM 1718 O O . SER A 1 207 ? -1.770 9.757 -2.630 1.00 82.81 207 SER A O 1
ATOM 1720 N N . LYS A 1 208 ? -1.538 8.458 -4.445 1.00 85.94 208 LYS A N 1
ATOM 1721 C CA . LYS A 1 208 ? -2.573 7.496 -4.033 1.00 85.94 208 LYS A CA 1
ATOM 1722 C C . LYS A 1 208 ? -2.209 6.794 -2.721 1.00 85.94 208 LYS A C 1
ATOM 1724 O O . LYS A 1 208 ? -3.018 6.780 -1.796 1.00 85.94 208 LYS A O 1
ATOM 1729 N N . ILE A 1 209 ? -0.973 6.302 -2.605 1.00 87.31 209 ILE A N 1
ATOM 1730 C CA . ILE A 1 209 ? -0.473 5.676 -1.367 1.00 87.31 209 ILE A CA 1
ATOM 1731 C C . ILE A 1 209 ? -0.435 6.706 -0.224 1.00 87.31 209 ILE A C 1
ATOM 1733 O O . ILE A 1 209 ? -0.876 6.422 0.889 1.00 87.31 209 ILE A O 1
ATOM 1737 N N . GLN A 1 210 ? 0.021 7.933 -0.501 1.00 87.50 210 GLN A N 1
ATOM 1738 C CA . GLN A 1 210 ? 0.107 9.008 0.490 1.00 87.50 210 GLN A CA 1
ATOM 1739 C C . GLN A 1 210 ? -1.272 9.443 1.007 1.00 87.50 210 GLN A C 1
ATOM 1741 O O . GLN A 1 210 ? -1.427 9.701 2.198 1.00 87.50 210 GLN A O 1
ATOM 1746 N N . VAL A 1 211 ? -2.276 9.534 0.130 1.00 90.25 211 VAL A N 1
ATOM 1747 C CA . VAL A 1 211 ? -3.656 9.880 0.503 1.00 90.25 211 VAL A CA 1
ATOM 1748 C C . VAL A 1 211 ? -4.218 8.825 1.449 1.00 90.25 211 VAL A C 1
ATOM 1750 O O . VAL A 1 211 ? -4.762 9.187 2.494 1.00 90.25 211 VAL A O 1
ATOM 1753 N N . PHE A 1 212 ? -4.010 7.542 1.142 1.00 93.19 212 PHE A N 1
ATOM 1754 C CA . PHE A 1 212 ? -4.404 6.456 2.034 1.00 93.19 212 PHE A CA 1
ATOM 1755 C C . PHE A 1 212 ? -3.683 6.572 3.390 1.00 93.19 212 PHE A C 1
ATOM 1757 O O . PHE A 1 212 ? -4.320 6.599 4.444 1.00 93.19 212 PHE A O 1
ATOM 1764 N N . TYR A 1 213 ? -2.362 6.753 3.387 1.00 92.25 213 TYR A N 1
ATOM 1765 C CA . TYR A 1 213 ? -1.585 6.907 4.619 1.00 92.25 213 TYR A CA 1
ATOM 1766 C C . TYR A 1 213 ? -2.051 8.093 5.485 1.00 92.25 213 TYR A C 1
ATOM 1768 O O . TYR A 1 213 ? -2.192 7.972 6.704 1.00 92.25 213 TYR A O 1
ATOM 1776 N N . ASN A 1 214 ? -2.341 9.238 4.862 1.00 92.81 214 ASN A N 1
ATOM 1777 C CA . ASN A 1 214 ? -2.841 10.425 5.554 1.00 92.81 214 ASN A CA 1
ATOM 1778 C C . ASN A 1 214 ? -4.224 10.186 6.169 1.00 92.81 214 ASN A C 1
ATOM 1780 O O . ASN A 1 214 ? -4.464 10.602 7.303 1.00 92.81 214 ASN A O 1
ATOM 1784 N N . PHE A 1 215 ? -5.111 9.483 5.461 1.00 93.19 215 PHE A N 1
ATOM 1785 C CA . PHE A 1 215 ? -6.410 9.089 6.000 1.00 93.19 215 PHE A CA 1
ATOM 1786 C C . PHE A 1 215 ? -6.259 8.230 7.265 1.00 93.19 215 PHE A C 1
ATOM 1788 O O . PHE A 1 215 ? -6.894 8.517 8.279 1.00 93.19 215 PHE A O 1
ATOM 1795 N N . LEU A 1 216 ? -5.360 7.239 7.246 1.00 92.69 216 LEU A N 1
ATOM 1796 C CA . LEU A 1 216 ? -5.085 6.391 8.413 1.00 92.69 216 LEU A CA 1
ATOM 1797 C C . LEU A 1 216 ? -4.543 7.195 9.606 1.00 92.69 216 LEU A C 1
ATOM 1799 O O . LEU A 1 216 ? -4.962 6.967 10.740 1.00 92.69 216 LEU A O 1
ATOM 1803 N N . ASN A 1 217 ? -3.655 8.165 9.371 1.00 91.88 217 ASN A N 1
ATOM 1804 C CA . ASN A 1 217 ? -3.153 9.039 10.439 1.00 91.88 217 ASN A CA 1
ATOM 1805 C C . ASN A 1 217 ? -4.247 9.917 11.042 1.00 91.88 217 ASN A C 1
ATOM 1807 O O . ASN A 1 217 ? -4.304 10.059 12.262 1.00 91.88 217 ASN A O 1
ATOM 1811 N N . ASN A 1 218 ? -5.127 10.476 10.210 1.00 91.44 218 ASN A N 1
ATOM 1812 C CA . ASN A 1 218 ? -6.256 11.259 10.702 1.00 91.44 218 ASN A CA 1
ATOM 1813 C C . ASN A 1 218 ? -7.168 10.399 11.584 1.00 91.44 218 ASN A C 1
ATOM 1815 O O . ASN A 1 218 ? -7.539 10.834 12.669 1.00 91.44 218 ASN A O 1
ATOM 1819 N N . LYS A 1 219 ? -7.434 9.149 11.183 1.00 89.81 219 LYS A N 1
ATOM 1820 C CA . LYS A 1 219 ? -8.235 8.212 11.984 1.00 89.81 219 LYS A CA 1
ATOM 1821 C C . LYS A 1 219 ? -7.582 7.846 13.313 1.00 89.81 219 LYS A C 1
ATOM 1823 O O . LYS A 1 219 ? -8.277 7.807 14.322 1.00 89.81 219 LYS A O 1
ATOM 1828 N N . LEU A 1 220 ? -6.269 7.622 13.351 1.00 88.75 220 LEU A N 1
ATOM 1829 C CA . LEU A 1 220 ? -5.564 7.417 14.623 1.00 88.75 220 LEU A CA 1
ATOM 1830 C C . LEU A 1 220 ? -5.673 8.647 15.524 1.00 88.75 220 LEU A C 1
ATOM 1832 O O . LEU A 1 220 ? -5.998 8.508 16.698 1.00 88.75 220 LEU A O 1
ATOM 1836 N N . ASN A 1 221 ? -5.454 9.845 14.979 1.00 88.44 221 ASN A N 1
ATOM 1837 C CA . ASN A 1 221 ? -5.565 11.084 15.748 1.00 88.44 221 ASN A CA 1
ATOM 1838 C C . ASN A 1 221 ? -6.981 11.274 16.314 1.00 88.44 22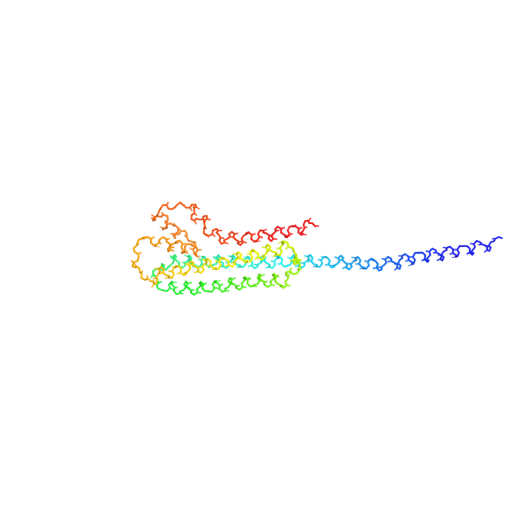1 ASN A C 1
ATOM 1840 O O . ASN A 1 221 ? -7.119 11.616 17.483 1.00 88.44 221 ASN A O 1
ATOM 1844 N N . GLU A 1 222 ? -8.025 10.995 15.528 1.00 87.50 222 GLU A N 1
ATOM 1845 C CA . GLU A 1 222 ? -9.421 11.022 15.990 1.00 87.50 222 GLU A CA 1
ATOM 1846 C C . GLU A 1 222 ? -9.673 10.058 17.161 1.00 87.50 222 GLU A C 1
ATOM 1848 O O . GLU A 1 222 ? -10.457 10.385 18.047 1.00 87.50 222 GLU A O 1
ATOM 1853 N N . ILE A 1 223 ? -9.025 8.889 17.172 1.00 85.31 223 ILE A N 1
ATOM 1854 C CA . ILE A 1 223 ? -9.188 7.868 18.220 1.00 85.31 223 ILE A CA 1
ATOM 1855 C C . ILE A 1 223 ? -8.369 8.194 19.478 1.00 85.31 223 ILE A C 1
ATOM 1857 O O . ILE A 1 223 ? -8.777 7.821 20.569 1.00 85.31 223 ILE A O 1
ATOM 1861 N N . TYR A 1 224 ? -7.213 8.850 19.344 1.00 79.56 224 TYR A N 1
ATOM 1862 C CA . TYR A 1 224 ? -6.353 9.193 20.485 1.00 79.56 224 TYR A CA 1
ATOM 1863 C C . TYR A 1 224 ? -6.724 10.511 21.175 1.00 79.56 224 TYR A C 1
ATOM 1865 O O . TYR A 1 224 ? -6.384 10.695 22.342 1.00 79.56 224 TYR A O 1
ATOM 1873 N N . VAL A 1 225 ? -7.334 11.452 20.448 1.00 74.81 225 VAL A N 1
ATOM 1874 C CA . VAL A 1 225 ? -7.688 12.786 20.970 1.00 74.81 225 VAL A CA 1
ATOM 1875 C C . VAL A 1 225 ? -9.089 12.811 21.596 1.00 74.81 225 VAL A C 1
ATOM 1877 O O . VAL A 1 225 ? -9.342 13.665 22.446 1.00 74.81 225 VAL A O 1
ATOM 1880 N N . ASN A 1 226 ? -9.976 11.891 21.202 1.00 52.72 226 ASN A N 1
ATOM 1881 C CA . ASN A 1 226 ? -11.302 11.696 21.805 1.00 52.72 226 ASN A CA 1
ATOM 1882 C C . ASN A 1 226 ? -11.285 10.578 22.849 1.00 52.72 226 ASN A C 1
ATOM 1884 O O . ASN A 1 226 ? -12.093 10.674 23.799 1.00 52.72 226 ASN A O 1
#

Secondary structure (DSSP, 8-state):
-HHHHHHHHHHHHHHHHHHHHHHHHHHHHHHHHHHHHHHHHHHHHHHHHHHHHHHHHHHHHHHHHHHHHHHHHHHHHHHH-TT-HHHHHHHHHHHHHHHHHHHHHHHHHHHIIIIIGGGG-TT-HHHHHHHHHHHHHHHHHHHHHHHHHHHHHHHHS-TTS-SSTHHHHHHHHHHHS--HHHHHHHHHHH---HHHHHHHTHHHHHHHHHHHHHH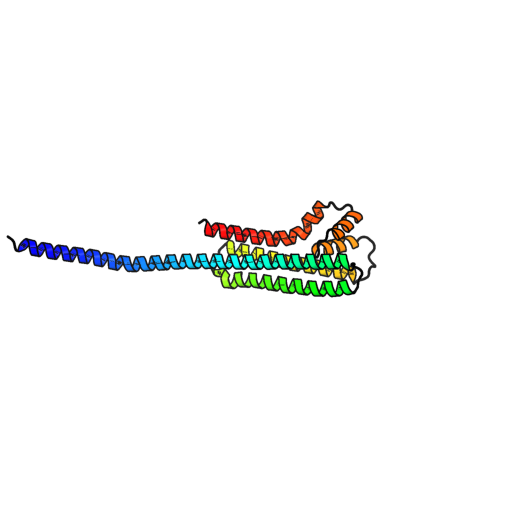HHHHHHHHHH-

pLDDT: mean 75.78, std 14.47, range [42.25, 94.81]